Protein AF-A0A392MRG5-F1 (afdb_monomer)

Radius of gyration: 94.26 Å; Cα contacts (8 Å, |Δi|>4): 11; chains: 1; bounding box: 190×95×239 Å

Mean predicted aligned error: 19.82 Å

Organism: NCBI:txid97028

Solvent-accessible surface area (backbone atoms only — not comparable to full-atom values): 17020 Å² total; per-residue (Å²): 112,72,68,54,57,54,50,50,59,44,52,53,48,53,58,47,71,68,65,73,66,90,68,72,58,68,65,72,64,43,51,59,54,53,50,50,53,50,49,52,52,52,50,53,52,48,57,52,52,51,48,56,49,48,55,52,51,50,54,52,49,52,54,52,49,58,52,51,50,53,52,50,55,54,48,52,56,51,47,54,54,49,52,54,50,48,54,52,50,56,52,51,50,54,53,51,53,49,54,53,51,50,49,57,49,51,52,53,52,48,53,53,53,50,54,51,50,53,51,52,55,49,53,48,52,55,49,52,52,50,51,53,53,50,51,53,52,55,48,53,53,52,52,52,52,50,52,52,50,51,53,54,50,53,46,58,49,51,56,51,49,53,51,52,49,50,53,51,52,52,51,51,52,51,50,54,48,59,73,43,36,45,104,79,77,43,62,58,52,70,67,58,52,56,48,50,54,50,49,53,53,48,51,55,48,53,50,50,55,51,48,57,47,51,52,52,50,52,54,51,50,50,55,50,49,50,56,48,50,55,52,49,49,53,53,51,51,56,70,61,64,80,64,86,87,83,84,92,81,90,91,84,89,80,90,80,85,90,84,91,82,85,88,88,86,78,89,85,86,85,90,83,81,91,84,89,81,81,90,88,86,88,84,85,86,84,82,134

Secondary structure (DSSP, 8-state):
-HHHHHHHHHHHHHHHHTT------HHHHHHHHHHHHHHHHHHHHHHHHHHHHHHHHHHHHHHHHHHHHHHHHHHHHHHHHHHHHHHHHHHHHHHHHHHHHHHHHHHHHHHHHHHHHHHHHHHHHHHHHHHHHHHHHHHHHHHHHHHHHHHHHHHHHHHHHHHHHHHHHHHHHHHHHHHTB-TTSPBPPHHHHHHHHHHHHHHHHHHHHHHHHHHHHHHHHHHHHHHHHHHHHHHHHHHHSSS---------------------------------------------

pLDDT: mean 81.77, std 22.56, range [28.73, 98.81]

Structure (mmCIF, N/CA/C/O backbone):
data_AF-A0A392MRG5-F1
#
_entry.id   AF-A0A392MRG5-F1
#
loop_
_atom_site.group_PDB
_atom_site.id
_atom_site.type_symbol
_atom_site.label_atom_id
_atom_site.label_alt_id
_atom_site.label_comp_id
_atom_site.label_asym_id
_atom_site.label_entity_id
_atom_site.label_seq_id
_atom_site.pdbx_PDB_ins_code
_atom_site.Cartn_x
_atom_site.Cartn_y
_atom_site.Cartn_z
_atom_site.occupancy
_atom_site.B_iso_or_equiv
_atom_site.auth_seq_id
_atom_site.auth_comp_id
_atom_site.auth_asym_id
_atom_site.auth_atom_id
_atom_site.pdbx_PDB_model_num
ATOM 1 N N . MET A 1 1 ? -85.408 -26.201 147.436 1.00 58.25 1 MET A N 1
ATOM 2 C CA . MET A 1 1 ? -84.479 -25.122 147.024 1.00 58.25 1 MET A CA 1
ATOM 3 C C . MET A 1 1 ? -83.073 -25.604 146.644 1.00 58.25 1 MET A C 1
ATOM 5 O O . MET A 1 1 ? -82.576 -25.107 145.646 1.00 58.25 1 MET A O 1
ATOM 9 N N . ALA A 1 2 ? -82.431 -26.562 147.334 1.00 58.69 2 ALA A N 1
ATOM 10 C CA . ALA A 1 2 ? -81.040 -26.972 147.031 1.00 58.69 2 ALA A CA 1
ATOM 11 C C . ALA A 1 2 ? -80.736 -27.268 145.538 1.00 58.69 2 ALA A C 1
ATOM 13 O O . ALA A 1 2 ? -79.719 -26.818 145.018 1.00 58.69 2 ALA A O 1
ATOM 14 N N . ALA A 1 3 ? -81.643 -27.949 144.824 1.00 62.38 3 ALA A N 1
ATOM 15 C CA . ALA A 1 3 ? -81.473 -28.258 143.400 1.00 62.38 3 ALA A CA 1
ATOM 16 C C . ALA A 1 3 ? -81.424 -27.016 142.481 1.00 62.38 3 ALA A C 1
ATOM 18 O O . ALA A 1 3 ? -80.721 -27.041 141.474 1.00 62.38 3 ALA A O 1
ATOM 19 N N . GLN A 1 4 ? -82.113 -25.918 142.827 1.00 59.84 4 GLN A N 1
ATOM 20 C CA . GLN A 1 4 ? -82.059 -24.676 142.042 1.00 59.84 4 GLN A CA 1
ATOM 21 C C . GLN A 1 4 ? -80.686 -24.016 142.158 1.00 59.84 4 GLN A C 1
ATOM 23 O O . GLN A 1 4 ? -80.088 -23.713 141.134 1.00 59.84 4 GLN A O 1
ATOM 28 N N . PHE A 1 5 ? -80.134 -23.899 143.370 1.00 66.88 5 PHE A N 1
ATOM 29 C CA . PHE A 1 5 ? -78.773 -23.387 143.562 1.00 66.88 5 PHE A CA 1
ATOM 30 C C . PHE A 1 5 ? -77.717 -24.258 142.865 1.00 66.88 5 PHE A C 1
ATOM 32 O O . PHE A 1 5 ? -76.769 -23.721 142.300 1.00 66.88 5 PHE A O 1
ATOM 39 N N . ALA A 1 6 ? -77.889 -25.585 142.833 1.00 72.94 6 ALA A N 1
ATOM 40 C CA . ALA A 1 6 ? -76.999 -26.477 142.086 1.00 72.94 6 ALA A CA 1
ATOM 41 C C . ALA A 1 6 ? -77.079 -26.251 140.561 1.00 72.94 6 ALA A C 1
ATOM 43 O O . ALA A 1 6 ? -76.042 -26.184 139.895 1.00 72.94 6 ALA A O 1
ATOM 44 N N . ALA A 1 7 ? -78.284 -26.079 140.008 1.00 69.38 7 ALA A N 1
ATOM 45 C CA . ALA A 1 7 ? -78.483 -25.756 138.594 1.00 69.38 7 ALA A CA 1
ATOM 46 C C . ALA A 1 7 ? -77.929 -24.361 138.244 1.00 69.38 7 ALA A C 1
ATOM 48 O O . ALA A 1 7 ? -77.189 -24.214 137.275 1.00 69.38 7 ALA A O 1
ATOM 49 N N . GLU A 1 8 ? -78.197 -23.352 139.072 1.00 67.12 8 GLU A N 1
ATOM 50 C CA . GLU A 1 8 ? -77.741 -21.969 138.898 1.00 67.12 8 GLU A CA 1
ATOM 51 C C . GLU A 1 8 ? -76.210 -21.845 139.015 1.00 67.12 8 GLU A C 1
ATOM 53 O O . GLU A 1 8 ? -75.571 -21.176 138.205 1.00 67.12 8 GLU A O 1
ATOM 58 N N . ALA A 1 9 ? -75.587 -22.562 139.958 1.00 73.12 9 ALA A N 1
ATOM 59 C CA . ALA A 1 9 ? -74.131 -22.669 140.074 1.00 73.12 9 ALA A CA 1
ATOM 60 C C . ALA A 1 9 ? -73.491 -23.507 138.952 1.00 73.12 9 ALA A C 1
ATOM 62 O O . ALA A 1 9 ? -72.275 -23.455 138.765 1.00 73.12 9 ALA A O 1
ATOM 63 N N . THR A 1 10 ? -74.273 -24.292 138.208 1.00 72.75 10 THR A N 1
ATOM 64 C CA . THR A 1 10 ? -73.809 -24.991 137.001 1.00 72.75 10 THR A CA 1
ATOM 65 C C . THR A 1 10 ? -73.930 -24.077 135.782 1.00 72.75 10 THR A C 1
ATOM 67 O O . THR A 1 10 ? -72.943 -23.901 135.077 1.00 72.75 10 THR A O 1
ATOM 70 N N . LEU A 1 11 ? -75.056 -23.376 135.611 1.00 69.50 11 LEU A N 1
ATOM 71 C CA . LEU A 1 11 ? -75.236 -22.330 134.594 1.00 69.50 11 LEU A CA 1
ATOM 72 C C . LEU A 1 11 ? -74.185 -21.218 134.707 1.00 69.50 11 LEU A C 1
ATOM 74 O O . LEU A 1 11 ? -73.588 -20.853 133.699 1.00 69.50 11 LEU A O 1
ATOM 78 N N . ARG A 1 12 ? -73.878 -20.728 135.919 1.00 69.75 12 ARG A N 1
ATOM 79 C CA . ARG A 1 12 ? -72.789 -19.753 136.117 1.00 69.75 12 ARG A CA 1
ATOM 80 C C . ARG A 1 12 ? -71.414 -20.303 135.736 1.00 69.75 12 ARG A C 1
ATOM 82 O O . ARG A 1 12 ? -70.600 -19.537 135.239 1.00 69.75 12 ARG A O 1
ATOM 89 N N . ARG A 1 13 ? -71.148 -21.601 135.930 1.00 67.38 13 ARG A N 1
ATOM 90 C CA . ARG A 1 13 ? -69.881 -22.226 135.508 1.00 67.38 13 ARG A CA 1
ATOM 91 C C . ARG A 1 13 ? -69.809 -22.453 134.001 1.00 67.38 13 ARG A C 1
ATOM 93 O O . ARG A 1 13 ? -68.747 -22.230 133.440 1.00 67.38 13 ARG A O 1
ATOM 100 N N . VAL A 1 14 ? -70.917 -22.800 133.343 1.00 67.44 14 VAL A N 1
ATOM 101 C CA . VAL A 1 14 ? -70.987 -22.855 131.871 1.00 67.44 14 VAL A CA 1
ATOM 102 C C . VAL A 1 14 ? -70.787 -21.458 131.273 1.00 67.44 14 VAL A C 1
ATOM 104 O O . VAL A 1 14 ? -69.943 -21.296 130.404 1.00 67.44 14 VAL A O 1
ATOM 107 N N . HIS A 1 15 ? -71.460 -20.428 131.797 1.00 62.75 15 HIS A N 1
ATOM 108 C CA . HIS A 1 15 ? -71.263 -19.046 131.342 1.00 62.75 15 HIS A CA 1
ATOM 109 C C . HIS A 1 15 ? -69.880 -18.460 131.670 1.00 62.75 15 HIS A C 1
ATOM 111 O O . HIS A 1 15 ? -69.434 -17.569 130.955 1.00 62.75 15 HIS A O 1
ATOM 117 N N . ALA A 1 16 ? -69.201 -18.926 132.724 1.00 62.22 16 ALA A N 1
ATOM 118 C CA . ALA A 1 16 ? -67.810 -18.557 132.994 1.00 62.22 16 ALA A CA 1
ATOM 119 C C . ALA A 1 16 ? -66.849 -19.260 132.019 1.00 62.22 16 ALA A C 1
ATOM 121 O O . ALA A 1 16 ? -66.040 -18.601 131.382 1.00 62.22 16 ALA A O 1
ATOM 122 N N . ALA A 1 17 ? -67.019 -20.569 131.804 1.00 60.12 17 ALA A N 1
ATOM 123 C CA . ALA A 1 17 ? -66.242 -21.341 130.830 1.00 60.12 17 ALA A CA 1
ATOM 124 C C . ALA A 1 17 ? -66.485 -20.933 129.358 1.00 60.12 17 ALA A C 1
ATOM 126 O O . ALA A 1 17 ? -65.769 -21.393 128.480 1.00 60.12 17 ALA A O 1
ATOM 127 N N . GLN A 1 18 ? -67.484 -20.084 129.091 1.00 55.53 18 GLN A N 1
ATOM 128 C CA . GLN A 1 18 ? -67.752 -19.443 127.794 1.00 55.53 18 GLN A CA 1
ATOM 129 C C . GLN A 1 18 ? -67.261 -17.985 127.714 1.00 55.53 18 GLN A C 1
ATOM 131 O O . GLN A 1 18 ? -67.564 -17.296 126.741 1.00 55.53 18 GLN A O 1
ATOM 136 N N . LYS A 1 19 ? -66.575 -17.473 128.744 1.00 54.81 19 LYS A N 1
ATOM 137 C CA . LYS A 1 19 ? -66.013 -16.111 128.758 1.00 54.81 19 LYS A CA 1
ATOM 138 C C . LYS A 1 19 ? -64.498 -16.049 128.611 1.00 54.81 19 LYS A C 1
ATOM 140 O O . LYS A 1 19 ? -64.006 -14.998 128.216 1.00 54.81 19 LYS A O 1
ATOM 145 N N . ASP A 1 20 ? -63.813 -17.157 128.871 1.00 53.69 20 ASP A N 1
ATOM 146 C CA . ASP A 1 20 ? -62.355 -17.269 128.807 1.00 53.69 20 ASP A CA 1
ATOM 147 C C . ASP A 1 20 ? -61.909 -18.015 127.527 1.00 53.69 20 ASP A C 1
ATOM 149 O O . ASP A 1 20 ? -60.995 -18.836 127.554 1.00 53.69 20 ASP A O 1
ATOM 153 N N . ASP A 1 21 ? -62.571 -17.745 126.394 1.00 58.12 21 ASP A N 1
ATOM 154 C CA . ASP A 1 21 ? -61.973 -17.990 125.078 1.00 58.12 21 ASP A CA 1
ATOM 155 C C . ASP A 1 21 ? -60.979 -16.849 124.806 1.00 58.12 21 ASP A C 1
ATOM 157 O O . ASP A 1 21 ? -61.392 -15.704 124.608 1.00 58.12 21 ASP A O 1
ATOM 161 N N . ASP A 1 22 ? -59.678 -17.161 124.740 1.00 63.12 22 ASP A N 1
ATOM 162 C CA . ASP A 1 22 ? -58.586 -16.256 124.319 1.00 63.12 22 ASP A CA 1
ATOM 163 C C . ASP A 1 22 ? -58.658 -15.923 122.808 1.00 63.12 22 ASP A C 1
ATOM 165 O O . ASP A 1 22 ? -57.664 -15.925 122.076 1.00 63.12 22 ASP A O 1
ATOM 169 N N . MET A 1 23 ? -59.861 -15.660 122.297 1.00 63.44 23 MET A N 1
ATOM 170 C CA . MET A 1 23 ? -60.080 -15.258 120.918 1.00 63.44 23 MET A CA 1
ATOM 171 C C . MET A 1 23 ? -59.742 -13.767 120.791 1.00 63.44 23 MET A C 1
ATOM 173 O O . MET A 1 23 ? -60.435 -12.935 121.385 1.00 63.44 23 MET A O 1
ATOM 177 N N . PRO A 1 24 ? -58.681 -13.390 120.049 1.00 67.00 24 PRO A N 1
ATOM 178 C CA . PRO A 1 24 ? -58.340 -11.985 119.887 1.00 67.00 24 PRO A CA 1
ATOM 179 C C . PRO A 1 24 ? -59.499 -11.247 119.194 1.00 67.00 24 PRO A C 1
ATOM 181 O O . PRO A 1 24 ? -60.226 -11.871 118.412 1.00 67.00 24 PRO A O 1
ATOM 184 N N . PRO A 1 25 ? -59.682 -9.933 119.448 1.00 78.75 25 PRO A N 1
ATOM 185 C CA . PRO A 1 25 ? -60.745 -9.149 118.824 1.00 78.75 25 PRO A CA 1
ATOM 186 C C . PRO A 1 25 ? -60.782 -9.358 117.310 1.00 78.75 25 PRO A C 1
ATOM 188 O O . PRO A 1 25 ? -59.734 -9.505 116.678 1.00 78.75 25 PRO A O 1
ATOM 191 N N . ILE A 1 26 ? -61.977 -9.367 116.719 1.00 78.38 26 ILE A N 1
ATOM 192 C CA . ILE A 1 26 ? -62.161 -9.700 115.298 1.00 78.38 26 ILE A CA 1
ATOM 193 C C . ILE A 1 26 ? -61.331 -8.752 114.412 1.00 78.38 26 ILE A C 1
ATOM 195 O O . ILE A 1 26 ? -60.749 -9.179 113.418 1.00 78.38 26 ILE A O 1
ATOM 199 N N . GLU A 1 27 ? -61.163 -7.500 114.835 1.00 82.81 27 GLU A N 1
ATOM 200 C CA . GLU A 1 27 ? -60.292 -6.491 114.231 1.00 82.81 27 GLU A CA 1
ATOM 201 C C . GLU A 1 27 ? -58.816 -6.926 114.153 1.00 82.81 27 GLU A C 1
ATOM 203 O O . GLU A 1 27 ? -58.139 -6.616 113.176 1.00 82.81 27 GLU A O 1
ATOM 208 N N . ALA A 1 28 ? -58.306 -7.668 115.140 1.00 82.44 28 ALA A N 1
ATOM 209 C CA . ALA A 1 28 ? -56.927 -8.162 115.166 1.00 82.44 28 ALA A CA 1
ATOM 210 C C . ALA A 1 28 ? -56.696 -9.359 114.222 1.00 82.44 28 ALA A C 1
ATOM 212 O O . ALA A 1 28 ? -55.562 -9.590 113.805 1.00 82.44 28 ALA A O 1
ATOM 213 N N . ILE A 1 29 ? -57.758 -10.086 113.852 1.00 83.56 29 ILE A N 1
ATOM 214 C CA . ILE A 1 29 ? -57.725 -11.135 112.818 1.00 83.56 29 ILE A CA 1
ATOM 215 C C . ILE A 1 29 ? -57.953 -10.522 111.424 1.00 83.56 29 ILE A C 1
ATOM 217 O O . ILE A 1 29 ? -57.313 -10.930 110.455 1.00 83.56 29 ILE A O 1
ATOM 221 N N . LEU A 1 30 ? -58.830 -9.518 111.313 1.00 86.12 30 LEU A N 1
ATOM 222 C CA . LEU A 1 30 ? -59.130 -8.840 110.050 1.00 86.12 30 LEU A CA 1
ATOM 223 C C . LEU A 1 30 ? -58.001 -7.918 109.577 1.00 86.12 30 LEU A C 1
ATOM 225 O O . LEU A 1 30 ? -57.667 -7.955 108.397 1.00 86.12 30 LEU A O 1
ATOM 229 N N . ALA A 1 31 ? -57.383 -7.116 110.450 1.00 88.69 31 ALA A N 1
ATOM 230 C CA . ALA A 1 31 ? -56.412 -6.099 110.032 1.00 88.69 31 ALA A CA 1
ATOM 231 C C . ALA A 1 31 ? -55.193 -6.649 109.248 1.00 88.69 31 ALA A C 1
ATOM 233 O O . ALA A 1 31 ? -54.802 -6.009 108.266 1.00 88.69 31 ALA A O 1
ATOM 234 N N . PRO A 1 32 ? -54.607 -7.823 109.581 1.00 92.19 32 PRO A N 1
ATOM 235 C CA . PRO A 1 32 ? -53.596 -8.464 108.736 1.00 92.19 32 PRO A CA 1
ATOM 236 C C . PRO A 1 32 ? -54.133 -8.843 107.348 1.00 92.19 32 PRO A C 1
ATOM 238 O O . PRO A 1 32 ? -53.511 -8.512 106.342 1.00 92.19 32 PRO A O 1
ATOM 241 N N . LEU A 1 33 ? -55.320 -9.455 107.277 1.00 91.31 33 LEU A N 1
ATOM 242 C CA . LEU A 1 33 ? -55.949 -9.876 106.019 1.00 91.31 33 LEU A CA 1
ATOM 243 C C . LEU A 1 33 ? -56.347 -8.678 105.140 1.00 91.31 33 LEU A C 1
ATOM 245 O O . LEU A 1 33 ? -56.201 -8.721 103.920 1.00 91.31 33 LEU A O 1
ATOM 249 N N . GLU A 1 34 ? -56.797 -7.576 105.742 1.00 93.00 34 GLU A N 1
ATOM 250 C CA . GLU A 1 34 ? -57.055 -6.312 105.045 1.00 93.00 34 GLU A CA 1
ATOM 251 C C . GLU A 1 34 ? -55.763 -5.674 104.514 1.00 93.00 34 GLU A C 1
ATOM 253 O O . GLU A 1 34 ? -55.759 -5.113 103.413 1.00 93.00 34 GLU A O 1
ATOM 258 N N . ALA A 1 35 ? -54.653 -5.782 105.253 1.00 94.25 35 ALA A N 1
ATOM 259 C CA . ALA A 1 35 ? -53.342 -5.321 104.807 1.00 94.25 35 ALA A CA 1
ATOM 260 C C . ALA A 1 35 ? -52.795 -6.174 103.647 1.00 94.25 35 ALA A C 1
ATOM 262 O O . ALA A 1 35 ? -52.344 -5.612 102.647 1.00 94.25 35 ALA A O 1
ATOM 263 N N . GLU A 1 36 ? -52.901 -7.502 103.721 1.00 94.44 36 GLU A N 1
ATOM 264 C CA . GLU A 1 36 ? -52.549 -8.421 102.628 1.00 94.44 36 GLU A CA 1
ATOM 265 C C . GLU A 1 36 ? -53.404 -8.170 101.380 1.00 94.44 36 GLU A C 1
ATOM 267 O O . GLU A 1 36 ? -52.875 -8.002 100.282 1.00 94.44 36 GLU A O 1
ATOM 272 N N . LEU A 1 37 ? -54.723 -8.031 101.535 1.00 95.06 37 LEU A N 1
ATOM 273 C CA . LEU A 1 37 ? -55.645 -7.724 100.439 1.00 95.06 37 LEU A CA 1
ATOM 274 C C . LEU A 1 37 ? -55.375 -6.338 99.822 1.00 95.06 37 LEU A C 1
ATOM 276 O O . LEU A 1 37 ? -55.547 -6.144 98.614 1.00 95.06 37 LEU A O 1
ATOM 280 N N . LYS A 1 38 ? -54.904 -5.370 100.616 1.00 95.62 38 LYS A N 1
ATOM 281 C CA . LYS A 1 38 ? -54.432 -4.063 100.135 1.00 95.62 38 LYS A CA 1
ATOM 282 C C . LYS A 1 38 ? -53.112 -4.175 99.364 1.00 95.62 38 LYS A C 1
ATOM 284 O O . LYS A 1 38 ? -52.987 -3.526 98.326 1.00 95.62 38 LYS A O 1
ATOM 289 N N . LEU A 1 39 ? -52.165 -5.000 99.818 1.00 96.31 39 LEU A N 1
ATOM 290 C CA . LEU A 1 39 ? -50.911 -5.279 99.107 1.00 96.31 39 LEU A CA 1
ATOM 291 C C . LEU A 1 39 ? -51.173 -6.002 97.778 1.00 96.31 39 LEU A C 1
ATOM 293 O O . LEU A 1 39 ? -50.716 -5.529 96.741 1.00 96.31 39 LEU A O 1
ATOM 297 N N . ALA A 1 4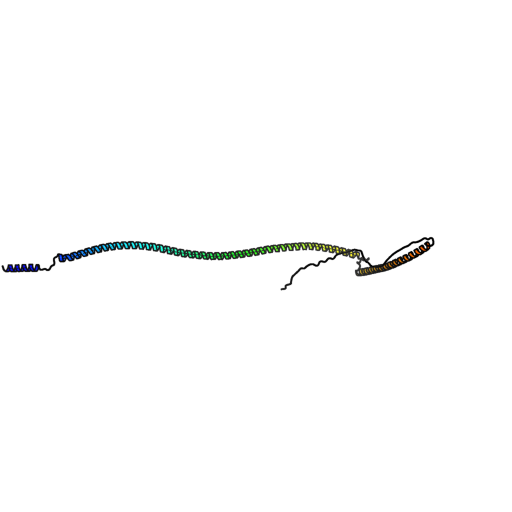0 ? -52.002 -7.048 97.773 1.00 95.75 40 ALA A N 1
ATOM 298 C CA . ALA A 1 40 ? -52.399 -7.766 96.562 1.00 95.75 40 ALA A CA 1
ATOM 299 C C . ALA A 1 40 ? -53.086 -6.842 95.537 1.00 95.75 40 ALA A C 1
ATOM 301 O O . ALA A 1 40 ? -52.803 -6.908 94.343 1.00 95.75 40 ALA A O 1
ATOM 302 N N . ARG A 1 41 ? -53.936 -5.903 95.985 1.00 96.25 41 ARG A N 1
ATOM 303 C CA . ARG A 1 41 ? -54.514 -4.863 95.109 1.00 96.25 41 ARG A CA 1
ATOM 304 C C . ARG A 1 41 ? -53.458 -3.917 94.523 1.00 96.25 41 ARG A C 1
ATOM 306 O O . ARG A 1 41 ? -53.585 -3.527 93.364 1.00 96.25 41 ARG A O 1
ATOM 313 N N . GLN A 1 42 ? -52.427 -3.550 95.288 1.00 96.44 42 GLN A N 1
ATOM 314 C CA . GLN A 1 42 ? -51.309 -2.736 94.789 1.00 96.44 42 GLN A CA 1
ATOM 315 C C . GLN A 1 42 ? -50.423 -3.509 93.802 1.00 96.44 42 GLN A C 1
ATOM 317 O O . GLN A 1 42 ? -49.949 -2.930 92.827 1.00 96.44 42 GLN A O 1
ATOM 322 N N . GLU A 1 43 ? -50.219 -4.806 94.020 1.00 97.06 43 GLU A N 1
ATOM 323 C CA . GLU A 1 43 ? -49.481 -5.684 93.111 1.00 97.06 43 GLU A CA 1
ATOM 324 C C . GLU A 1 43 ? -50.234 -5.899 91.792 1.00 97.06 43 GLU A C 1
ATOM 326 O O . GLU A 1 43 ? -49.660 -5.694 90.726 1.00 97.06 43 GLU A O 1
ATOM 331 N N . ILE A 1 44 ? -51.545 -6.165 91.841 1.00 97.19 44 ILE A N 1
ATOM 332 C CA . ILE A 1 44 ? -52.410 -6.220 90.650 1.00 97.19 44 ILE A CA 1
ATOM 333 C C . ILE A 1 44 ? -52.347 -4.904 89.859 1.00 97.19 44 ILE A C 1
ATOM 335 O O . ILE A 1 44 ? -52.269 -4.937 88.632 1.00 97.19 44 ILE A O 1
ATOM 339 N N . ALA A 1 45 ? -52.343 -3.747 90.532 1.00 96.88 45 ALA A N 1
ATOM 340 C CA . ALA A 1 45 ? -52.219 -2.451 89.862 1.00 96.88 45 ALA A CA 1
ATOM 341 C C . ALA A 1 45 ? -50.864 -2.287 89.145 1.00 96.88 45 ALA A C 1
ATOM 343 O O . ALA A 1 45 ? -50.845 -1.881 87.982 1.00 96.88 45 ALA A O 1
ATOM 344 N N . LYS A 1 46 ? -49.748 -2.673 89.786 1.00 97.50 46 LYS A N 1
ATOM 345 C CA . LYS A 1 46 ? -48.416 -2.693 89.150 1.00 97.50 46 LYS A CA 1
ATOM 346 C C . LYS A 1 46 ? -48.396 -3.608 87.927 1.00 97.50 46 LYS A C 1
ATOM 348 O O . LYS A 1 46 ? -48.089 -3.143 86.838 1.00 97.50 46 LYS A O 1
ATOM 353 N N . LEU A 1 47 ? -48.841 -4.859 88.073 1.00 97.56 47 LEU A N 1
ATOM 354 C CA . LEU A 1 47 ? -48.886 -5.846 86.987 1.00 97.56 47 LEU A CA 1
ATOM 355 C C . LEU A 1 47 ? -49.762 -5.397 85.802 1.00 97.56 47 LEU A C 1
ATOM 357 O O . LEU A 1 47 ? -49.484 -5.743 84.653 1.00 97.56 47 LEU A O 1
ATOM 361 N N . GLN A 1 48 ? -50.813 -4.606 86.048 1.00 97.31 48 GLN A N 1
ATOM 362 C CA . GLN A 1 48 ? -51.599 -3.982 84.980 1.00 97.31 48 GLN A CA 1
ATOM 363 C C . GLN A 1 48 ? -50.831 -2.877 84.244 1.00 97.31 48 GLN A C 1
ATOM 365 O O . GLN A 1 48 ? -50.967 -2.767 83.027 1.00 97.31 48 GLN A O 1
ATOM 370 N N . ASP A 1 49 ? -50.052 -2.049 84.940 1.00 97.38 49 ASP A N 1
ATOM 371 C CA . ASP A 1 49 ? -49.240 -1.002 84.308 1.00 97.38 49 ASP A CA 1
ATOM 372 C C . ASP A 1 49 ? -47.988 -1.565 83.617 1.00 97.38 49 ASP A C 1
ATOM 374 O O . ASP A 1 49 ? -47.653 -1.110 82.520 1.00 97.38 49 ASP A O 1
ATOM 378 N N . ASP A 1 50 ? -47.385 -2.621 84.164 1.00 97.81 50 ASP A N 1
ATOM 379 C CA . ASP A 1 50 ? -46.309 -3.386 83.529 1.00 97.81 50 ASP A CA 1
ATOM 380 C C . ASP A 1 50 ? -46.793 -4.049 82.228 1.00 97.81 50 ASP A C 1
ATOM 382 O O . ASP A 1 50 ? -46.136 -3.921 81.196 1.00 97.81 50 ASP A O 1
ATOM 386 N N . ASN A 1 51 ? -47.989 -4.657 82.207 1.00 98.06 51 ASN A N 1
ATOM 387 C CA . ASN A 1 51 ? -48.594 -5.158 80.962 1.00 98.06 51 ASN A CA 1
ATOM 388 C C . ASN A 1 51 ? -48.802 -4.041 79.924 1.00 98.06 51 ASN A C 1
ATOM 390 O O . ASN A 1 51 ? -48.443 -4.208 78.759 1.00 98.06 51 ASN A O 1
ATOM 394 N N . LYS A 1 52 ? -49.300 -2.862 80.329 1.00 98.00 52 LYS A N 1
ATOM 395 C CA . LYS A 1 52 ? -49.435 -1.700 79.422 1.00 98.00 52 LYS A CA 1
ATOM 396 C C . LYS A 1 52 ? -48.073 -1.202 78.918 1.00 98.00 52 LYS A C 1
ATOM 398 O O . LYS A 1 52 ? -47.995 -0.655 77.818 1.00 98.00 52 LYS A O 1
ATOM 403 N N . ALA A 1 53 ? -47.006 -1.340 79.706 1.00 98.06 53 ALA A N 1
ATOM 404 C CA . ALA A 1 53 ? -45.645 -1.015 79.286 1.00 98.06 53 ALA A CA 1
ATOM 405 C C . ALA A 1 53 ? -45.096 -2.047 78.286 1.00 98.06 53 ALA A C 1
ATOM 407 O O . ALA A 1 53 ? -44.529 -1.653 77.265 1.00 98.06 53 ALA A O 1
ATOM 408 N N . LEU A 1 54 ? -45.337 -3.341 78.522 1.00 97.88 54 LEU A N 1
ATOM 409 C CA . LEU A 1 54 ? -45.003 -4.427 77.598 1.00 97.88 54 LEU A CA 1
ATOM 410 C C . LEU A 1 54 ? -45.741 -4.278 76.258 1.00 97.88 54 LEU A C 1
ATOM 412 O O . LEU A 1 54 ? -45.089 -4.309 75.221 1.00 97.88 54 LEU A O 1
ATOM 416 N N . ASP A 1 55 ? -47.047 -3.995 76.254 1.00 98.00 55 ASP A N 1
ATOM 417 C CA . ASP A 1 55 ? -47.831 -3.735 75.033 1.00 98.00 55 ASP A CA 1
ATOM 418 C C . ASP A 1 55 ? -47.244 -2.601 74.176 1.00 98.00 55 ASP A C 1
ATOM 420 O O . ASP A 1 55 ? -47.174 -2.698 72.946 1.00 98.00 55 ASP A O 1
ATOM 424 N N . ARG A 1 56 ? -46.823 -1.502 74.818 1.00 98.12 56 ARG A N 1
ATOM 425 C CA . ARG A 1 56 ? -46.176 -0.364 74.141 1.00 98.12 56 ARG A CA 1
ATOM 426 C C . ARG A 1 56 ? -44.802 -0.752 73.596 1.00 98.12 56 ARG A C 1
ATOM 428 O O . ARG A 1 56 ? -44.459 -0.360 72.482 1.00 98.12 56 ARG A O 1
ATOM 435 N N . LEU A 1 57 ? -44.027 -1.523 74.361 1.00 98.19 57 LEU A N 1
ATOM 436 C CA . LEU A 1 57 ? -42.703 -1.997 73.961 1.00 98.19 57 LEU A CA 1
ATOM 437 C C . LEU A 1 57 ? -42.781 -2.977 72.782 1.00 98.19 57 LEU A C 1
ATOM 439 O O . LEU A 1 57 ? -41.971 -2.873 71.864 1.00 98.19 57 LEU A O 1
ATOM 443 N N . THR A 1 58 ? -43.762 -3.881 72.776 1.00 98.19 58 THR A N 1
ATOM 444 C CA . THR A 1 58 ? -44.035 -4.811 71.672 1.00 98.19 58 THR A CA 1
ATOM 445 C C . THR A 1 58 ? -44.367 -4.043 70.396 1.00 98.19 58 THR A C 1
ATOM 447 O O . THR A 1 58 ? -43.641 -4.179 69.417 1.00 98.19 58 THR A O 1
ATOM 450 N N . LYS A 1 59 ? -45.343 -3.125 70.433 1.00 98.38 59 LYS A N 1
ATOM 451 C CA . LYS A 1 59 ? -45.724 -2.297 69.269 1.00 98.38 59 LYS A CA 1
ATOM 452 C C . LYS A 1 59 ? -44.574 -1.431 68.741 1.00 98.38 59 LYS A C 1
ATOM 454 O O . LYS A 1 59 ? -44.428 -1.256 67.535 1.00 98.38 59 LYS A O 1
ATOM 459 N N . SER A 1 60 ? -43.728 -0.918 69.637 1.00 98.12 60 SER A N 1
ATOM 460 C CA . SER A 1 60 ? -42.511 -0.181 69.271 1.00 98.12 60 SER A CA 1
ATOM 461 C C . SER A 1 60 ? -41.486 -1.076 68.555 1.00 98.12 60 SER A C 1
ATOM 463 O O . SER A 1 60 ? -40.951 -0.702 67.511 1.00 98.12 60 SER A O 1
ATOM 465 N N . LYS A 1 61 ? -41.263 -2.300 69.057 1.00 98.44 61 LYS A N 1
ATOM 466 C CA . LYS A 1 61 ? -40.383 -3.294 68.421 1.00 98.44 61 LYS A CA 1
ATOM 467 C C . LYS A 1 61 ? -40.920 -3.780 67.074 1.00 98.44 61 LYS A C 1
ATOM 469 O O . LYS A 1 61 ? -40.135 -3.909 66.144 1.00 98.44 61 LYS A O 1
ATOM 474 N N . GLU A 1 62 ? -42.226 -4.012 66.951 1.00 98.25 62 GLU A N 1
ATOM 475 C CA . GLU A 1 62 ? -42.887 -4.384 65.691 1.00 98.25 62 GLU A CA 1
ATOM 476 C C . GLU A 1 62 ? -42.698 -3.297 64.623 1.00 98.25 62 GLU A C 1
ATOM 478 O O . GLU A 1 62 ? -42.289 -3.595 63.501 1.00 98.25 62 GLU A O 1
ATOM 483 N N . ALA A 1 63 ? -42.910 -2.025 64.982 1.00 97.88 63 ALA A N 1
ATOM 484 C CA . ALA A 1 63 ? -42.683 -0.896 64.082 1.00 97.88 63 ALA A CA 1
ATOM 485 C C . ALA A 1 63 ? -41.213 -0.792 63.629 1.00 97.88 63 ALA A C 1
ATOM 487 O O . ALA A 1 63 ? -40.949 -0.654 62.433 1.00 97.88 63 ALA A O 1
ATOM 488 N N . ALA A 1 64 ? -40.261 -0.925 64.560 1.00 98.25 64 ALA A N 1
ATOM 489 C CA . ALA A 1 64 ? -38.830 -0.905 64.252 1.00 98.25 64 ALA A CA 1
ATOM 490 C C . ALA A 1 64 ? -38.388 -2.101 63.384 1.00 98.25 64 ALA A C 1
ATOM 492 O O . ALA A 1 64 ? -37.535 -1.949 62.510 1.00 98.25 64 ALA A O 1
ATOM 493 N N . LEU A 1 65 ? -38.983 -3.282 63.580 1.00 98.31 65 LEU A N 1
ATOM 494 C CA . LEU A 1 65 ? -38.702 -4.477 62.780 1.00 98.31 65 LEU A CA 1
ATOM 495 C C . LEU A 1 65 ? -39.196 -4.301 61.335 1.00 98.31 65 LEU A C 1
ATOM 497 O O . LEU A 1 65 ? -38.444 -4.579 60.404 1.00 98.31 65 LEU A O 1
ATOM 501 N N . LEU A 1 66 ? -40.393 -3.737 61.137 1.00 98.31 66 LEU A N 1
ATOM 502 C CA . LEU A 1 66 ? -40.926 -3.390 59.810 1.00 98.31 66 LEU A CA 1
ATOM 503 C C . LEU A 1 66 ? -40.115 -2.291 59.095 1.00 98.31 66 LEU A C 1
ATOM 505 O O . LEU A 1 66 ? -40.116 -2.220 57.865 1.00 98.31 66 LEU A O 1
ATOM 509 N N . GLU A 1 67 ? -39.442 -1.401 59.828 1.00 98.12 67 GLU A N 1
ATOM 510 C CA . GLU A 1 67 ? -38.529 -0.402 59.254 1.00 98.12 67 GLU A CA 1
ATOM 511 C C . GLU A 1 67 ? -37.167 -1.013 58.877 1.00 98.12 67 GLU A C 1
ATOM 513 O O . GLU A 1 67 ? -36.638 -0.746 57.790 1.00 98.12 67 GLU A O 1
ATOM 518 N N . ALA A 1 68 ? -36.640 -1.911 59.713 1.00 98.25 68 ALA A N 1
ATOM 519 C CA . ALA A 1 68 ? -35.449 -2.696 59.405 1.00 98.25 68 ALA A CA 1
ATOM 520 C C . ALA A 1 68 ? -35.664 -3.604 58.178 1.00 98.25 68 ALA A C 1
ATOM 522 O O . ALA A 1 68 ? -34.820 -3.627 57.285 1.00 98.25 68 ALA A O 1
ATOM 523 N N . GLU A 1 69 ? -36.811 -4.280 58.075 1.00 98.25 69 GLU A N 1
ATOM 524 C CA . GLU A 1 69 ? -37.176 -5.133 56.935 1.00 98.25 69 GLU A CA 1
ATOM 525 C C . GLU A 1 69 ? -37.210 -4.345 55.615 1.00 98.25 69 GLU A C 1
ATOM 527 O O . GLU A 1 69 ? -36.571 -4.742 54.639 1.00 98.25 69 GLU A O 1
ATOM 532 N N . LYS A 1 70 ? -37.856 -3.169 55.591 1.00 98.38 70 LYS A N 1
ATOM 533 C CA . LYS A 1 70 ? -37.834 -2.262 54.425 1.00 98.38 70 LYS A CA 1
ATOM 534 C C . LYS A 1 70 ? -36.410 -1.851 54.050 1.00 98.38 70 LYS A C 1
ATOM 536 O O . LYS A 1 70 ? -36.073 -1.806 52.868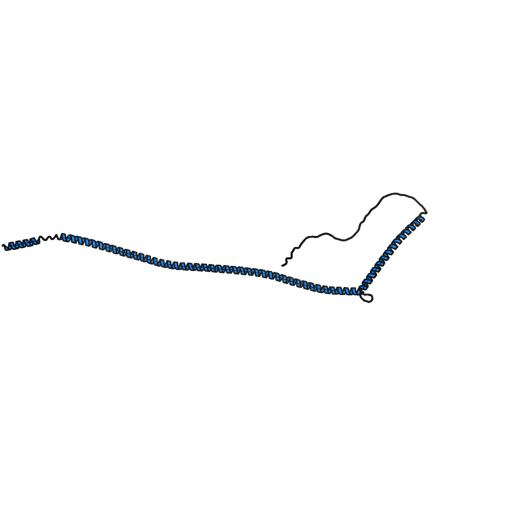 1.00 98.38 70 LYS A O 1
ATOM 541 N N . THR A 1 71 ? -35.572 -1.571 55.046 1.00 98.44 71 THR A N 1
ATOM 542 C CA . THR A 1 71 ? -34.168 -1.187 54.841 1.00 98.44 71 THR A CA 1
ATOM 543 C C . THR A 1 71 ? -33.361 -2.333 54.223 1.00 98.44 71 THR A C 1
ATOM 545 O O . THR A 1 71 ? -32.625 -2.108 53.261 1.00 98.44 71 THR A O 1
ATOM 548 N N . VAL A 1 72 ? -33.553 -3.567 54.702 1.00 98.50 72 VAL A N 1
ATOM 549 C CA . VAL A 1 72 ? -32.950 -4.782 54.130 1.00 98.50 72 VAL A CA 1
ATOM 550 C C . VAL A 1 72 ? -33.438 -5.016 52.699 1.00 98.50 72 VAL A C 1
ATOM 552 O O . VAL A 1 72 ? -32.615 -5.226 51.812 1.00 98.50 72 VAL A O 1
ATOM 555 N N . GLN A 1 73 ? -34.739 -4.892 52.426 1.00 98.44 73 GLN A N 1
ATOM 556 C CA . GLN A 1 73 ? -35.280 -5.087 51.077 1.00 98.44 73 GLN A CA 1
ATOM 557 C C . GLN A 1 73 ? -34.728 -4.059 50.072 1.00 98.44 73 GLN A C 1
ATOM 559 O O . GLN A 1 73 ? -34.375 -4.412 48.946 1.00 98.44 73 GLN A O 1
ATOM 564 N N . ILE A 1 74 ? -34.575 -2.795 50.484 1.00 98.25 74 ILE A N 1
ATOM 565 C CA . ILE A 1 74 ? -33.927 -1.750 49.675 1.00 98.25 74 ILE A CA 1
ATOM 566 C C . ILE A 1 74 ? -32.436 -2.061 49.454 1.00 98.25 74 ILE A C 1
ATOM 568 O O . ILE A 1 74 ? -31.914 -1.802 48.368 1.00 98.25 74 ILE A O 1
ATOM 572 N N . ALA A 1 75 ? -31.740 -2.614 50.452 1.00 98.38 75 ALA A N 1
ATOM 573 C CA . ALA A 1 75 ? -30.344 -3.027 50.318 1.00 98.38 75 ALA A CA 1
ATOM 574 C C . ALA A 1 75 ? -30.173 -4.217 49.354 1.00 98.38 75 ALA A C 1
ATOM 576 O O . ALA A 1 75 ? -29.269 -4.181 48.523 1.00 98.38 75 ALA A O 1
ATOM 577 N N . LEU A 1 76 ? -31.064 -5.215 49.393 1.00 98.44 76 LEU A N 1
ATOM 578 C CA . LEU A 1 76 ? -31.046 -6.369 48.483 1.00 98.44 76 LEU A CA 1
ATOM 579 C C . LEU A 1 76 ? -31.234 -5.957 47.014 1.00 98.44 76 LEU A C 1
ATOM 581 O O . LEU A 1 76 ? -30.471 -6.386 46.151 1.00 98.44 76 LEU A O 1
ATOM 585 N N . VAL A 1 77 ? -32.189 -5.063 46.724 1.00 98.25 77 VAL A N 1
ATOM 586 C CA . VAL A 1 77 ? -32.391 -4.535 45.358 1.00 98.25 77 VAL A CA 1
ATOM 587 C C . VAL A 1 77 ? -31.165 -3.748 44.875 1.00 98.25 77 VAL A C 1
ATOM 589 O O . VAL A 1 77 ? -30.771 -3.862 43.714 1.00 98.25 77 VAL A O 1
ATOM 592 N N . LYS A 1 78 ? -30.516 -2.982 45.762 1.00 98.38 78 LYS A N 1
ATOM 593 C CA . LYS A 1 78 ? -29.265 -2.272 45.444 1.00 98.38 78 LYS A CA 1
ATOM 594 C C . LYS A 1 78 ? -28.091 -3.225 45.203 1.00 98.38 78 LYS A C 1
ATOM 596 O O . LYS A 1 78 ? -27.287 -2.936 44.324 1.00 98.38 78 LYS A O 1
ATOM 601 N N . ALA A 1 79 ? -27.998 -4.332 45.940 1.00 98.50 79 ALA A N 1
ATOM 602 C CA . ALA A 1 79 ? -26.963 -5.345 45.736 1.00 98.50 79 ALA A CA 1
ATOM 603 C C . ALA A 1 79 ? -27.081 -5.985 44.344 1.00 98.50 79 ALA A C 1
ATOM 605 O O . ALA A 1 79 ? -26.134 -5.906 43.570 1.00 98.50 79 ALA A O 1
ATOM 606 N N . SER A 1 80 ? -28.274 -6.464 43.971 1.00 98.31 80 SER A N 1
ATOM 607 C CA . SER A 1 80 ? -28.522 -7.030 42.633 1.00 98.31 80 SER A CA 1
ATOM 608 C C . SER A 1 80 ? -28.161 -6.056 41.502 1.00 98.31 80 SER A C 1
ATOM 610 O O . SER A 1 80 ? -27.522 -6.447 40.531 1.00 98.31 80 SER A O 1
ATOM 612 N N . MET A 1 81 ? -28.506 -4.770 41.646 1.00 98.50 81 MET A N 1
ATOM 613 C CA . MET A 1 81 ? -28.137 -3.724 40.679 1.00 98.50 81 MET A CA 1
ATOM 614 C C . MET A 1 81 ? -26.613 -3.516 40.584 1.00 98.50 81 MET A C 1
ATOM 616 O O . MET A 1 81 ? -26.090 -3.236 39.507 1.00 98.50 81 MET A O 1
ATOM 620 N N . VAL A 1 82 ? -25.884 -3.637 41.698 1.00 98.75 82 VAL A N 1
ATOM 621 C CA . VAL A 1 82 ? -24.414 -3.571 41.707 1.00 98.75 82 VAL A CA 1
ATOM 622 C C . VAL A 1 82 ? -23.811 -4.794 41.015 1.00 98.75 82 VAL A C 1
ATOM 624 O O . VAL A 1 82 ? -22.875 -4.624 40.236 1.00 98.75 82 VAL A O 1
ATOM 627 N N . ASP A 1 83 ? -24.358 -5.989 41.231 1.00 98.50 83 ASP A N 1
ATOM 628 C CA . ASP A 1 83 ? -23.893 -7.223 40.587 1.00 98.50 83 ASP A CA 1
ATOM 629 C C . ASP A 1 83 ? -24.111 -7.177 39.062 1.00 98.50 83 ASP A C 1
ATOM 631 O O . ASP A 1 83 ? -23.187 -7.452 38.292 1.00 98.50 83 ASP A O 1
ATOM 635 N N . ASP A 1 84 ? -25.280 -6.717 38.600 1.00 98.56 84 ASP A N 1
ATOM 636 C CA . ASP A 1 84 ? -25.569 -6.491 37.174 1.00 98.56 84 ASP A CA 1
ATOM 637 C C . ASP A 1 84 ? -24.601 -5.477 36.535 1.00 98.56 84 ASP A C 1
ATOM 639 O O . ASP A 1 84 ? -24.082 -5.696 35.434 1.00 98.56 84 ASP A O 1
ATOM 643 N N . LEU A 1 85 ? -24.294 -4.380 37.238 1.00 98.69 85 LEU A N 1
ATOM 644 C CA . LEU A 1 85 ? -23.323 -3.382 36.783 1.00 98.69 85 LEU A CA 1
ATOM 645 C C . LEU A 1 85 ? -21.882 -3.917 36.790 1.00 98.69 85 LEU A C 1
ATOM 647 O O . LEU A 1 85 ? -21.108 -3.581 35.891 1.00 98.69 85 LEU A O 1
ATOM 651 N N . GLN A 1 86 ? -21.502 -4.769 37.746 1.00 98.69 86 GLN A N 1
ATOM 652 C CA . GLN A 1 86 ? -20.201 -5.447 37.739 1.00 98.69 86 GLN A CA 1
ATOM 653 C C . GLN A 1 86 ? -20.084 -6.409 36.552 1.00 98.69 86 GLN A C 1
ATOM 655 O O . GLN A 1 86 ? -19.098 -6.342 35.816 1.00 98.69 86 GLN A O 1
ATOM 660 N N . ASN A 1 87 ? -21.108 -7.229 36.304 1.00 98.62 87 ASN A N 1
ATOM 661 C CA . ASN A 1 87 ? -21.178 -8.117 35.143 1.00 98.62 87 ASN A CA 1
ATOM 662 C C . ASN A 1 87 ? -21.062 -7.326 33.829 1.00 98.62 87 ASN A C 1
ATOM 664 O O . ASN A 1 87 ? -20.280 -7.688 32.944 1.00 98.62 87 ASN A O 1
ATOM 668 N N . LYS A 1 88 ? -21.769 -6.192 33.711 1.00 98.69 88 LYS A N 1
ATOM 669 C CA . LYS A 1 88 ? -21.687 -5.344 32.515 1.00 98.69 88 LYS A CA 1
ATOM 670 C C . LYS A 1 88 ? -20.321 -4.668 32.354 1.00 98.69 88 LYS A C 1
ATOM 672 O O . LYS A 1 88 ? -19.838 -4.577 31.226 1.00 98.69 88 LYS A O 1
ATOM 677 N N . ASN A 1 89 ? -19.673 -4.248 33.441 1.00 98.69 89 ASN A N 1
ATOM 678 C CA . ASN A 1 89 ? -18.311 -3.706 33.401 1.00 98.69 89 ASN A CA 1
ATOM 679 C C . ASN A 1 89 ? -17.277 -4.762 32.977 1.00 98.69 89 ASN A C 1
ATOM 681 O O . ASN A 1 89 ? -16.428 -4.467 32.140 1.00 98.69 89 ASN A O 1
ATOM 685 N N . GLN A 1 90 ? -17.368 -5.998 33.482 1.00 98.75 90 GLN A N 1
ATOM 686 C CA . GLN A 1 90 ? -16.498 -7.100 33.044 1.00 98.75 90 GLN A CA 1
ATOM 687 C C . GLN A 1 90 ? -16.635 -7.379 31.543 1.00 98.75 90 GLN A C 1
ATOM 689 O O . GLN A 1 90 ? -15.638 -7.601 30.861 1.00 98.75 90 GLN A O 1
ATOM 694 N N . GLU A 1 91 ? -17.858 -7.340 31.015 1.00 98.69 91 GLU A N 1
ATOM 695 C CA . GLU A 1 91 ? -18.104 -7.518 29.584 1.00 98.69 91 GLU A CA 1
ATOM 696 C C . GLU A 1 91 ? -17.555 -6.351 28.746 1.00 98.69 91 GLU A C 1
ATOM 698 O O . GLU A 1 91 ? -16.917 -6.573 27.718 1.00 98.69 91 GLU A O 1
ATOM 703 N N . LEU A 1 92 ? -17.714 -5.106 29.206 1.00 98.75 92 LEU A N 1
ATOM 704 C CA . LEU A 1 92 ? -17.132 -3.938 28.537 1.00 98.75 92 LEU A CA 1
ATOM 705 C C . LEU A 1 92 ? -15.593 -3.963 28.536 1.00 98.75 92 LEU A C 1
ATOM 707 O O . LEU A 1 92 ? -14.994 -3.578 27.534 1.00 98.75 92 LEU A O 1
ATOM 711 N N . MET A 1 93 ? -14.943 -4.463 29.595 1.00 98.62 93 MET A N 1
ATOM 712 C CA . MET A 1 93 ? -13.482 -4.636 29.612 1.00 98.62 93 MET A CA 1
ATOM 713 C C . MET A 1 93 ? -13.009 -5.628 28.539 1.00 98.62 93 MET A C 1
ATOM 715 O O . MET A 1 93 ? -12.112 -5.291 27.770 1.00 98.62 93 MET A O 1
ATOM 719 N N . LYS A 1 94 ? -13.662 -6.791 28.397 1.00 98.75 94 LYS A N 1
ATOM 720 C CA . LYS A 1 94 ? -13.346 -7.763 27.327 1.00 98.75 94 LYS A CA 1
ATOM 721 C C . LYS A 1 94 ? -13.521 -7.159 25.933 1.00 98.75 94 LYS A C 1
ATOM 723 O O . LYS A 1 94 ? -12.696 -7.380 25.053 1.00 98.75 94 LYS A O 1
ATOM 728 N N . GLN A 1 95 ? -14.578 -6.372 25.724 1.00 98.75 95 GLN A N 1
ATOM 729 C CA . GLN A 1 95 ? -14.817 -5.694 24.445 1.00 98.75 95 GLN A CA 1
ATOM 730 C C . GLN A 1 95 ? -13.726 -4.652 24.145 1.00 98.75 95 GLN A C 1
ATOM 732 O O . GLN A 1 95 ? -13.282 -4.545 23.004 1.00 98.75 95 GLN A O 1
ATOM 737 N N . ILE A 1 96 ? -13.223 -3.943 25.161 1.00 98.62 96 ILE A N 1
ATOM 738 C CA . ILE A 1 96 ? -12.067 -3.044 25.024 1.00 98.62 96 ILE A CA 1
ATOM 739 C C . ILE A 1 96 ? -10.789 -3.828 24.674 1.00 98.62 96 ILE A C 1
ATOM 741 O O . ILE A 1 96 ? -10.056 -3.406 23.782 1.00 98.62 96 ILE A O 1
ATOM 745 N N . GLU A 1 97 ? -10.528 -4.970 25.316 1.00 98.75 97 GLU A N 1
ATOM 746 C CA . GLU A 1 97 ? -9.372 -5.835 25.017 1.00 98.75 97 GLU A CA 1
ATOM 747 C C . GLU A 1 97 ? -9.402 -6.376 23.576 1.00 98.75 97 GLU A C 1
ATOM 749 O O . GLU A 1 97 ? -8.389 -6.309 22.873 1.00 98.75 97 GLU A O 1
ATOM 754 N N . ILE A 1 98 ? -10.569 -6.837 23.108 1.00 98.69 98 ILE A N 1
ATOM 755 C CA . ILE A 1 98 ? -10.784 -7.291 21.724 1.00 98.69 98 ILE A CA 1
ATOM 756 C C . ILE A 1 98 ? -10.498 -6.147 20.747 1.00 98.69 98 ILE A C 1
ATOM 758 O O . ILE A 1 98 ? -9.622 -6.285 19.893 1.00 98.69 98 ILE A O 1
ATOM 762 N N . CYS A 1 99 ? -11.135 -4.985 20.927 1.00 98.69 99 CYS A N 1
ATOM 763 C CA . CYS A 1 99 ? -10.902 -3.804 20.093 1.00 98.69 99 CYS A CA 1
ATOM 764 C C . CYS A 1 99 ? -9.422 -3.371 20.081 1.00 98.69 99 CYS A C 1
ATOM 766 O O . CYS A 1 99 ? -8.920 -2.900 19.059 1.00 98.69 99 CYS A O 1
ATOM 768 N N . GLN A 1 100 ? -8.686 -3.523 21.188 1.00 98.69 100 GLN A N 1
ATOM 769 C CA . GLN A 1 100 ? -7.252 -3.217 21.232 1.00 98.69 100 GLN A CA 1
ATOM 770 C C . GLN A 1 100 ? -6.408 -4.207 20.414 1.00 98.69 100 GLN A C 1
ATOM 772 O O . GLN A 1 100 ? -5.471 -3.779 19.734 1.00 98.69 100 GLN A O 1
ATOM 777 N N . GLU A 1 101 ? -6.697 -5.512 20.456 1.00 98.62 101 GLU A N 1
ATOM 778 C CA . GLU A 1 101 ? -5.966 -6.497 19.644 1.00 98.62 101 GLU A CA 1
ATOM 779 C C . GLU A 1 101 ? -6.356 -6.430 18.160 1.00 98.62 101 GLU A C 1
ATOM 781 O O . GLU A 1 101 ? -5.472 -6.500 17.307 1.00 98.62 101 GLU A O 1
ATOM 786 N N . GLU A 1 102 ? -7.626 -6.173 17.835 1.00 98.50 102 GLU A N 1
ATOM 787 C CA . GLU A 1 102 ? -8.068 -5.874 16.467 1.00 98.50 102 GLU A CA 1
ATOM 788 C C . GLU A 1 102 ? -7.296 -4.687 15.883 1.00 98.50 102 GLU A C 1
ATOM 790 O O . GLU A 1 102 ? -6.715 -4.804 14.802 1.00 98.50 102 GLU A O 1
ATOM 795 N N . ASN A 1 103 ? -7.179 -3.580 16.627 1.00 98.56 103 ASN A N 1
ATOM 796 C CA . ASN A 1 103 ? -6.352 -2.447 16.210 1.00 98.56 103 ASN A CA 1
ATOM 797 C C . ASN A 1 103 ? -4.883 -2.856 16.004 1.00 98.56 103 ASN A C 1
ATOM 799 O O . ASN A 1 103 ? -4.321 -2.537 14.961 1.00 98.56 103 ASN A O 1
ATOM 803 N N . LYS A 1 104 ? -4.275 -3.645 16.906 1.00 98.75 104 LYS A N 1
ATOM 804 C CA . LYS A 1 104 ? -2.908 -4.190 16.724 1.00 98.75 104 LYS A CA 1
ATOM 805 C C . LYS A 1 104 ? -2.771 -5.095 15.488 1.00 98.75 104 LYS A C 1
ATOM 807 O O . LYS A 1 104 ? -1.681 -5.194 14.917 1.00 98.75 104 LYS A O 1
ATOM 812 N N . ILE A 1 105 ? -3.822 -5.802 15.070 1.00 98.56 105 ILE A N 1
ATOM 813 C CA . ILE A 1 105 ? -3.843 -6.611 13.837 1.00 98.56 105 ILE A CA 1
ATOM 814 C C . ILE A 1 105 ? -3.948 -5.703 12.602 1.00 98.56 105 ILE A C 1
ATOM 816 O O . ILE A 1 105 ? -3.162 -5.867 11.665 1.00 98.56 105 ILE A O 1
ATOM 820 N N . LEU A 1 106 ? -4.844 -4.711 12.618 1.00 98.69 106 LEU A N 1
ATOM 821 C CA . LEU A 1 106 ? -4.995 -3.719 11.547 1.00 98.69 106 LEU A CA 1
ATOM 822 C C . LEU A 1 106 ? -3.697 -2.927 11.322 1.00 98.69 106 LEU A C 1
ATOM 824 O O . LEU A 1 106 ? -3.269 -2.779 10.180 1.00 98.69 106 LEU A O 1
ATOM 828 N N . ASP A 1 107 ? -3.024 -2.517 12.398 1.00 98.69 107 ASP A N 1
ATOM 829 C CA . ASP A 1 107 ? -1.727 -1.829 12.389 1.00 98.69 107 ASP A CA 1
ATOM 830 C C . ASP A 1 107 ? -0.635 -2.656 11.687 1.00 98.69 107 ASP A C 1
ATOM 832 O O . ASP A 1 107 ? 0.102 -2.160 10.829 1.00 98.69 107 ASP A O 1
ATOM 836 N N . ARG A 1 108 ? -0.537 -3.950 12.029 1.00 98.69 108 ARG A N 1
ATOM 837 C CA . ARG A 1 108 ? 0.405 -4.894 11.402 1.00 98.69 108 ARG A CA 1
ATOM 838 C C . ARG A 1 108 ? 0.083 -5.094 9.921 1.00 98.69 108 ARG A C 1
ATOM 840 O O . ARG A 1 108 ? 0.987 -5.014 9.091 1.00 98.69 108 ARG A O 1
ATOM 847 N N . MET A 1 109 ? -1.191 -5.287 9.574 1.00 98.69 109 MET A N 1
ATOM 848 C CA . MET A 1 109 ? -1.633 -5.401 8.180 1.00 98.69 109 MET A CA 1
ATOM 849 C C . MET A 1 109 ? -1.336 -4.123 7.380 1.00 98.69 109 MET A C 1
ATOM 851 O O . MET A 1 109 ? -0.899 -4.214 6.234 1.00 98.69 109 MET A O 1
ATOM 855 N N . HIS A 1 110 ? -1.573 -2.941 7.953 1.00 98.75 110 HIS A N 1
ATOM 856 C CA . HIS A 1 110 ? -1.347 -1.668 7.274 1.00 98.75 110 HIS A CA 1
ATOM 857 C C . HIS A 1 110 ? 0.141 -1.458 6.975 1.00 98.75 110 HIS A C 1
ATOM 859 O O . HIS A 1 110 ? 0.487 -1.200 5.825 1.00 98.75 110 HIS A O 1
ATOM 865 N N . ARG A 1 111 ? 1.029 -1.682 7.956 1.00 98.69 111 ARG A N 1
ATOM 866 C CA . ARG A 1 111 ? 2.491 -1.614 7.755 1.00 98.69 111 ARG A CA 1
ATOM 867 C C . ARG A 1 111 ? 2.975 -2.563 6.651 1.00 98.69 111 ARG A C 1
ATOM 869 O O . ARG A 1 111 ? 3.759 -2.151 5.804 1.00 98.69 111 ARG A O 1
ATOM 876 N N . LEU A 1 112 ? 2.467 -3.800 6.610 1.00 98.62 112 LEU A N 1
ATOM 877 C CA . LEU A 1 112 ? 2.797 -4.760 5.546 1.00 98.62 112 LEU A CA 1
ATOM 878 C C . LEU A 1 112 ? 2.294 -4.310 4.163 1.00 98.62 112 LEU A C 1
ATOM 880 O O . LEU A 1 112 ? 3.012 -4.452 3.176 1.00 98.62 112 LEU A O 1
ATOM 884 N N . LYS A 1 113 ? 1.085 -3.735 4.081 1.00 98.75 113 LYS A N 1
ATOM 885 C CA . LYS A 1 113 ? 0.541 -3.188 2.826 1.00 98.75 113 LYS A CA 1
ATOM 886 C C . LYS A 1 113 ? 1.334 -1.977 2.330 1.00 98.75 113 LYS A C 1
ATOM 888 O O . LYS A 1 113 ? 1.573 -1.886 1.131 1.00 98.75 113 LYS A O 1
ATOM 893 N N . VAL A 1 114 ? 1.766 -1.085 3.225 1.00 98.81 114 VAL A N 1
ATOM 894 C CA . VAL A 1 114 ? 2.632 0.054 2.876 1.00 98.81 114 VAL A CA 1
ATOM 895 C C . VAL A 1 114 ? 3.971 -0.440 2.323 1.00 98.81 114 VAL A C 1
ATOM 897 O O . VAL A 1 114 ? 4.336 -0.041 1.223 1.00 98.81 114 VAL A O 1
ATOM 900 N N . ALA A 1 115 ? 4.636 -1.384 2.996 1.00 98.69 115 ALA A N 1
ATOM 901 C CA . ALA A 1 115 ? 5.920 -1.927 2.540 1.00 98.69 115 ALA A CA 1
ATOM 902 C C . ALA A 1 115 ? 5.844 -2.606 1.154 1.00 98.69 115 ALA A C 1
ATOM 904 O O . ALA A 1 115 ? 6.751 -2.453 0.335 1.00 98.69 115 ALA A O 1
ATOM 905 N N . GLU A 1 116 ? 4.758 -3.326 0.845 1.00 98.75 116 GLU A N 1
ATOM 906 C CA . GLU A 1 116 ? 4.572 -3.906 -0.494 1.00 98.75 116 GLU A CA 1
ATOM 907 C C . GLU A 1 116 ? 4.264 -2.829 -1.555 1.00 98.75 116 GLU A C 1
ATOM 909 O O . GLU A 1 116 ? 4.756 -2.926 -2.677 1.00 98.75 116 GLU A O 1
ATOM 914 N N . VAL A 1 117 ? 3.531 -1.760 -1.214 1.00 98.81 117 VAL A N 1
ATOM 915 C CA . VAL A 1 117 ? 3.316 -0.605 -2.112 1.00 98.81 117 VAL A CA 1
ATOM 916 C C . VAL A 1 117 ? 4.621 0.153 -2.382 1.00 98.81 117 VAL A C 1
ATOM 918 O O . VAL A 1 117 ? 4.882 0.525 -3.526 1.00 98.81 117 VAL A O 1
ATOM 921 N N . GLU A 1 118 ? 5.470 0.351 -1.373 1.00 98.69 118 GLU A N 1
ATOM 922 C CA . GLU A 1 118 ? 6.803 0.952 -1.522 1.00 98.69 118 GLU A CA 1
ATOM 923 C C . GLU A 1 118 ? 7.688 0.111 -2.455 1.00 98.69 118 GLU A C 1
ATOM 925 O O . GLU A 1 118 ? 8.277 0.643 -3.400 1.00 98.69 118 GLU A O 1
ATOM 930 N N . LYS A 1 119 ? 7.704 -1.214 -2.257 1.00 98.81 119 LYS A N 1
ATOM 931 C CA . LYS A 1 119 ? 8.404 -2.186 -3.111 1.00 98.81 119 LYS A CA 1
ATOM 932 C C . LYS A 1 119 ? 7.898 -2.175 -4.557 1.00 98.81 119 LYS A C 1
ATOM 934 O O . LYS A 1 119 ? 8.707 -2.095 -5.477 1.00 98.81 119 LYS A O 1
ATOM 939 N N . LEU A 1 120 ? 6.583 -2.182 -4.779 1.00 98.81 120 LEU A N 1
ATOM 940 C CA . LEU A 1 120 ? 6.010 -2.073 -6.126 1.00 98.81 120 LEU A CA 1
ATOM 941 C C . LEU A 1 120 ? 6.358 -0.730 -6.785 1.00 98.81 120 LEU A C 1
ATOM 943 O O . LEU A 1 120 ? 6.677 -0.691 -7.970 1.00 98.81 120 LEU A O 1
ATOM 947 N N . THR A 1 121 ? 6.376 0.359 -6.014 1.00 98.75 121 THR A N 1
ATOM 948 C CA . THR A 1 121 ? 6.744 1.700 -6.495 1.00 98.75 121 THR A CA 1
ATOM 949 C C . THR A 1 121 ? 8.235 1.792 -6.851 1.00 98.75 121 THR A C 1
ATOM 951 O O . THR A 1 121 ? 8.606 2.534 -7.759 1.00 98.75 121 THR A O 1
ATOM 954 N N . GLN A 1 122 ? 9.098 1.033 -6.169 1.00 98.75 122 GLN A N 1
ATOM 955 C CA . GLN A 1 122 ? 10.504 0.865 -6.541 1.00 98.75 122 GLN A CA 1
ATOM 956 C C . GLN A 1 122 ? 10.639 0.113 -7.875 1.00 98.75 122 GLN A C 1
ATOM 958 O O . GLN A 1 122 ? 11.278 0.628 -8.790 1.00 98.75 122 GLN A O 1
ATOM 963 N N . THR A 1 123 ? 9.966 -1.032 -8.033 1.00 98.75 123 THR A N 1
ATOM 964 C CA . THR A 1 123 ? 9.988 -1.807 -9.288 1.00 98.75 123 THR A CA 1
ATOM 965 C C . THR A 1 123 ? 9.400 -1.038 -10.477 1.00 98.75 123 THR A C 1
ATOM 967 O O . THR A 1 123 ? 9.904 -1.167 -11.589 1.00 98.75 123 THR A O 1
ATOM 970 N N . VAL A 1 124 ? 8.375 -0.199 -10.275 1.00 98.81 124 VAL A N 1
ATOM 971 C CA . VAL A 1 124 ? 7.857 0.686 -11.337 1.00 98.81 124 VAL A CA 1
ATOM 972 C C . VAL A 1 124 ? 8.938 1.658 -11.817 1.00 98.81 124 VAL A C 1
ATOM 974 O O . VAL A 1 124 ? 9.173 1.731 -13.019 1.00 98.81 124 VAL A O 1
ATOM 977 N N . ARG A 1 125 ? 9.656 2.328 -10.905 1.00 98.75 125 ARG A N 1
ATOM 978 C CA . ARG A 1 125 ? 10.730 3.270 -11.273 1.00 98.75 125 ARG A CA 1
ATOM 979 C C . ARG A 1 125 ? 11.898 2.584 -11.993 1.00 98.75 125 ARG A C 1
ATOM 981 O O . ARG A 1 125 ? 12.399 3.109 -12.982 1.00 98.75 125 ARG A O 1
ATOM 988 N N . GLU A 1 126 ? 12.273 1.377 -11.573 1.00 98.69 126 GLU A N 1
ATOM 989 C CA . GLU A 1 126 ? 13.286 0.558 -12.262 1.00 98.69 126 GLU A CA 1
ATOM 990 C C . GLU A 1 126 ? 12.863 0.183 -13.697 1.00 98.69 126 GLU A C 1
ATOM 992 O O . GLU A 1 126 ? 13.684 0.193 -14.619 1.00 98.69 126 GLU A O 1
ATOM 997 N N . LEU A 1 127 ? 11.575 -0.104 -13.916 1.00 98.75 127 LEU A N 1
ATOM 998 C CA . LEU A 1 127 ? 11.024 -0.372 -15.248 1.00 98.75 127 LEU A CA 1
ATOM 999 C C . LEU A 1 127 ? 10.935 0.898 -16.111 1.00 98.75 127 LEU A C 1
ATOM 1001 O O . LEU A 1 127 ? 11.209 0.830 -17.308 1.00 98.75 127 LEU A O 1
ATOM 1005 N N . GLU A 1 128 ? 10.602 2.052 -15.530 1.00 98.69 128 GLU A N 1
ATOM 1006 C CA . GLU A 1 128 ? 10.608 3.351 -16.221 1.00 98.69 128 GLU A CA 1
ATOM 1007 C C . GLU A 1 128 ? 12.020 3.717 -16.711 1.00 98.69 128 GLU A C 1
ATOM 1009 O O . GLU A 1 128 ? 12.201 4.054 -17.886 1.00 98.69 128 GLU A O 1
ATOM 1014 N N . GLU A 1 129 ? 13.041 3.565 -15.861 1.00 98.50 129 GLU A N 1
ATOM 1015 C CA . GLU A 1 129 ? 14.450 3.753 -16.233 1.00 98.50 129 GLU A CA 1
ATOM 1016 C C . GLU A 1 129 ? 14.890 2.780 -17.342 1.00 98.50 129 GLU A C 1
ATOM 1018 O O . GLU A 1 129 ? 15.513 3.195 -18.326 1.00 98.50 129 GLU A O 1
ATOM 1023 N N . ALA A 1 130 ? 14.511 1.500 -17.245 1.00 98.56 1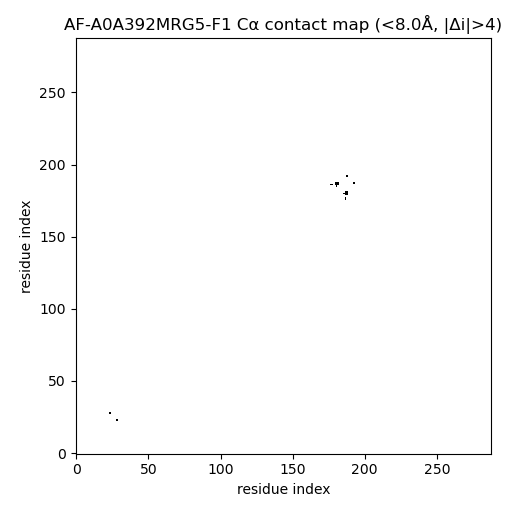30 ALA A N 1
ATOM 1024 C CA . ALA A 1 130 ? 14.812 0.498 -18.268 1.00 98.56 130 ALA A CA 1
ATOM 1025 C C . ALA A 1 130 ? 14.137 0.803 -19.622 1.00 98.56 130 ALA A C 1
ATOM 1027 O O . ALA A 1 130 ? 14.753 0.618 -20.676 1.00 98.56 130 ALA A O 1
ATOM 1028 N N . VAL A 1 131 ? 12.901 1.316 -19.618 1.00 98.69 131 VAL A N 1
ATOM 1029 C CA . VAL A 1 131 ? 12.185 1.748 -20.832 1.00 98.69 131 VAL A CA 1
ATOM 1030 C C . VAL A 1 131 ? 12.853 2.972 -21.465 1.00 98.69 131 VAL A C 1
ATOM 1032 O O . VAL A 1 131 ? 13.037 2.998 -22.685 1.00 98.69 131 VAL A O 1
ATOM 1035 N N . LEU A 1 132 ? 13.283 3.955 -20.667 1.00 98.50 132 LEU A N 1
ATOM 1036 C CA . LEU A 1 132 ? 14.023 5.124 -21.159 1.00 98.50 132 LEU A CA 1
ATOM 1037 C C . LEU A 1 132 ? 15.370 4.722 -21.785 1.00 98.50 132 LEU A C 1
ATOM 1039 O O . LEU A 1 132 ? 15.692 5.159 -22.896 1.00 98.50 132 LEU A O 1
ATOM 1043 N N . ALA A 1 133 ? 16.124 3.834 -21.129 1.00 98.44 133 ALA A N 1
ATOM 1044 C CA . ALA A 1 133 ? 17.371 3.284 -21.660 1.00 98.44 133 ALA A CA 1
ATOM 1045 C C . ALA A 1 133 ? 17.147 2.482 -22.959 1.00 98.44 133 ALA A C 1
ATOM 1047 O O . ALA A 1 133 ? 17.886 2.653 -23.933 1.00 98.44 133 ALA A O 1
ATOM 1048 N N . GLY A 1 134 ? 16.089 1.665 -23.016 1.00 98.44 134 GLY A N 1
ATOM 1049 C CA . GLY A 1 134 ? 15.678 0.940 -24.221 1.00 98.44 134 GLY A CA 1
ATOM 1050 C C . GLY A 1 134 ? 15.309 1.870 -25.382 1.00 98.44 134 GLY A C 1
ATOM 1051 O O . GLY A 1 134 ? 15.712 1.628 -26.521 1.00 98.44 134 GLY A O 1
ATOM 1052 N N . GLY A 1 135 ? 14.621 2.981 -25.101 1.00 98.19 135 GLY A N 1
ATOM 1053 C CA . GLY A 1 135 ? 14.315 4.025 -26.082 1.00 98.19 135 GLY A CA 1
ATOM 1054 C C . GLY A 1 135 ? 15.572 4.693 -26.652 1.00 98.19 135 GLY A C 1
ATOM 1055 O O . GLY A 1 135 ? 15.688 4.858 -27.870 1.00 98.19 135 GLY A O 1
ATOM 1056 N N . ALA A 1 136 ? 16.548 5.012 -25.796 1.00 98.00 136 ALA A N 1
ATOM 1057 C CA . ALA A 1 136 ? 17.839 5.557 -26.217 1.00 98.00 136 ALA A CA 1
ATOM 1058 C C . ALA A 1 136 ? 18.635 4.564 -27.087 1.00 98.00 136 ALA A C 1
ATOM 1060 O O . ALA A 1 136 ? 19.138 4.940 -28.150 1.00 98.00 136 ALA A O 1
ATOM 1061 N N . ALA A 1 137 ? 18.682 3.284 -26.702 1.00 98.19 137 ALA A N 1
ATOM 1062 C CA . ALA A 1 137 ? 19.316 2.231 -27.496 1.00 98.19 137 ALA A CA 1
ATOM 1063 C C . ALA A 1 137 ? 18.632 2.046 -28.866 1.00 98.19 137 ALA A C 1
ATOM 1065 O O . ALA A 1 137 ? 19.307 1.965 -29.893 1.00 98.19 137 ALA A O 1
ATOM 1066 N N . ALA A 1 138 ? 17.295 2.057 -28.911 1.00 98.19 138 ALA A N 1
ATOM 1067 C CA . ALA A 1 138 ? 16.531 1.960 -30.155 1.00 98.19 138 ALA A CA 1
ATOM 1068 C C . ALA A 1 138 ? 16.742 3.169 -31.089 1.00 98.19 138 ALA A C 1
ATOM 1070 O O . ALA A 1 138 ? 16.696 3.009 -32.312 1.00 98.19 138 ALA A O 1
ATOM 1071 N N . ASN A 1 139 ? 16.995 4.364 -30.541 1.00 98.25 139 ASN A N 1
ATOM 1072 C CA . ASN A 1 139 ? 17.404 5.533 -31.326 1.00 98.25 139 ASN A CA 1
ATOM 1073 C C . ASN A 1 139 ? 18.791 5.319 -31.949 1.00 98.25 139 ASN A C 1
ATOM 1075 O O . ASN A 1 139 ? 18.920 5.398 -33.170 1.00 98.25 139 ASN A O 1
ATOM 1079 N N . ALA A 1 140 ? 19.791 4.939 -31.145 1.00 98.31 140 ALA A N 1
ATOM 1080 C CA . ALA A 1 140 ? 21.148 4.682 -31.630 1.00 98.31 140 ALA A CA 1
ATOM 1081 C C . ALA A 1 140 ? 21.189 3.600 -32.729 1.00 98.31 140 ALA A C 1
ATOM 1083 O O . ALA A 1 140 ? 21.866 3.772 -33.741 1.00 98.31 140 ALA A O 1
ATOM 1084 N N . VAL A 1 141 ? 20.413 2.517 -32.587 1.00 98.56 141 VAL A N 1
ATOM 1085 C CA . VAL A 1 141 ? 20.281 1.478 -33.626 1.00 98.56 141 VAL A CA 1
ATOM 1086 C C . VAL A 1 141 ? 19.738 2.051 -34.940 1.00 98.56 141 VAL A C 1
ATOM 1088 O O . VAL A 1 141 ? 20.287 1.745 -35.999 1.00 98.56 141 VAL A O 1
ATOM 1091 N N . ARG A 1 142 ? 18.707 2.907 -34.898 1.00 98.56 142 ARG A N 1
ATOM 1092 C CA . ARG A 1 142 ? 18.148 3.553 -36.100 1.00 98.56 142 ARG A CA 1
ATOM 1093 C C . ARG A 1 142 ? 19.141 4.508 -36.770 1.00 98.56 142 ARG A C 1
ATOM 1095 O O . ARG A 1 142 ? 19.198 4.555 -37.998 1.00 98.56 142 ARG A O 1
ATOM 1102 N N . ASP A 1 143 ? 19.964 5.212 -36.000 1.00 98.44 143 ASP A N 1
ATOM 1103 C CA . ASP A 1 143 ? 20.977 6.117 -36.554 1.00 98.44 143 ASP A CA 1
ATOM 1104 C C . ASP A 1 143 ? 22.181 5.368 -37.147 1.00 98.44 143 ASP A C 1
ATOM 1106 O O . ASP A 1 143 ? 22.637 5.715 -38.239 1.00 98.44 143 ASP A O 1
ATOM 1110 N N . TYR A 1 144 ? 22.628 4.266 -36.532 1.00 98.25 144 TYR A N 1
ATOM 1111 C CA . TYR A 1 144 ? 23.615 3.376 -37.155 1.00 98.25 144 TYR A CA 1
ATOM 1112 C C . TYR A 1 144 ? 23.076 2.713 -38.432 1.00 98.25 144 TYR A C 1
ATOM 1114 O O . TYR A 1 144 ? 23.795 2.646 -39.430 1.00 98.25 144 TYR A O 1
ATOM 1122 N N . GLN A 1 145 ? 21.810 2.274 -38.449 1.00 98.31 145 GLN A N 1
ATOM 1123 C CA . GLN A 1 145 ? 21.162 1.749 -39.659 1.00 98.31 145 GLN A CA 1
ATOM 1124 C C . GLN A 1 145 ? 21.151 2.788 -40.789 1.00 98.31 145 GLN A C 1
ATOM 1126 O O . GLN A 1 145 ? 21.522 2.460 -41.918 1.00 98.31 145 GLN A O 1
ATOM 1131 N N . ARG A 1 146 ? 20.805 4.046 -40.481 1.00 98.56 146 ARG A N 1
ATOM 1132 C CA . ARG A 1 146 ? 20.859 5.165 -41.432 1.00 98.56 146 ARG A CA 1
ATOM 1133 C C . ARG A 1 146 ? 22.273 5.375 -41.974 1.00 98.56 146 ARG A C 1
ATOM 1135 O O . ARG A 1 146 ? 22.456 5.401 -43.189 1.00 98.56 146 ARG A O 1
ATOM 1142 N N . LYS A 1 147 ? 23.297 5.426 -41.109 1.00 98.38 147 LYS A N 1
ATOM 1143 C CA . LYS A 1 147 ? 24.672 5.655 -41.582 1.00 98.38 147 LYS A CA 1
ATOM 1144 C C . LYS A 1 147 ? 25.219 4.488 -42.412 1.00 98.38 147 LYS A C 1
ATOM 1146 O O . LYS A 1 147 ? 25.975 4.710 -43.354 1.00 98.38 147 LYS A O 1
ATOM 1151 N N . VAL A 1 148 ? 24.797 3.252 -42.136 1.00 98.44 148 VAL A N 1
ATOM 1152 C CA . VAL A 1 148 ? 25.101 2.086 -42.989 1.00 98.44 148 VAL A CA 1
ATOM 1153 C C . VAL A 1 148 ? 24.414 2.183 -44.359 1.00 98.44 148 VAL A C 1
ATOM 1155 O O . VAL A 1 148 ? 25.015 1.786 -45.358 1.00 98.44 148 VAL A O 1
ATOM 1158 N N . GLN A 1 149 ? 23.200 2.738 -44.444 1.00 98.12 149 GLN A N 1
ATOM 1159 C CA . GLN A 1 149 ? 22.538 3.008 -45.728 1.00 98.12 149 GLN A CA 1
ATOM 1160 C C . GLN A 1 149 ? 23.301 4.070 -46.533 1.00 98.12 149 GLN A C 1
ATOM 1162 O O . GLN A 1 149 ? 23.676 3.786 -47.670 1.00 98.12 149 GLN A O 1
ATOM 1167 N N . GLU A 1 150 ? 23.629 5.215 -45.924 1.00 98.12 150 GLU A N 1
ATOM 1168 C CA . GLU A 1 150 ? 24.438 6.282 -46.540 1.00 98.12 150 GLU A CA 1
ATOM 1169 C C . GLU A 1 150 ? 25.775 5.744 -47.084 1.00 98.12 150 GLU A C 1
ATOM 1171 O O . GLU A 1 150 ? 26.056 5.870 -48.275 1.00 98.12 150 GLU A O 1
ATOM 1176 N N . MET A 1 151 ? 26.566 5.047 -46.257 1.00 98.31 151 MET A N 1
ATOM 1177 C CA . MET A 1 151 ? 27.854 4.473 -46.681 1.00 98.31 151 MET A CA 1
ATOM 1178 C C . MET A 1 151 ? 27.703 3.429 -47.800 1.00 98.31 151 MET A C 1
ATOM 1180 O O . MET A 1 151 ? 28.587 3.279 -48.642 1.00 98.31 151 MET A O 1
ATOM 1184 N N . ASN A 1 152 ? 26.587 2.695 -47.851 1.00 98.25 152 ASN A N 1
ATOM 1185 C CA . ASN A 1 152 ? 26.302 1.746 -48.930 1.00 98.25 152 ASN A CA 1
ATOM 1186 C C . ASN A 1 152 ? 25.878 2.453 -50.234 1.00 98.25 152 ASN A C 1
ATOM 1188 O O . ASN A 1 152 ? 26.041 1.887 -51.314 1.00 98.25 152 ASN A O 1
ATOM 1192 N N . GLU A 1 153 ? 25.352 3.675 -50.172 1.00 98.12 153 GLU A N 1
ATOM 1193 C CA . GLU A 1 153 ? 25.079 4.516 -51.345 1.00 98.12 153 GLU A CA 1
ATOM 1194 C C . GLU A 1 153 ? 26.341 5.224 -51.844 1.00 98.12 153 GLU A C 1
ATOM 1196 O O . GLU A 1 153 ? 26.637 5.149 -53.039 1.00 98.12 153 GLU A O 1
ATOM 1201 N N . GLU A 1 154 ? 27.145 5.782 -50.935 1.00 98.06 154 GLU A N 1
ATOM 1202 C CA . GLU A 1 154 ? 28.503 6.272 -51.202 1.00 98.06 154 GLU A CA 1
ATOM 1203 C C . GLU A 1 154 ? 29.341 5.179 -51.893 1.00 98.06 154 GLU A C 1
ATOM 1205 O O . GLU A 1 154 ? 29.879 5.404 -52.980 1.00 98.06 154 GLU A O 1
ATOM 1210 N N . ARG A 1 155 ? 29.363 3.949 -51.349 1.00 98.19 155 ARG A N 1
ATOM 1211 C CA . ARG A 1 155 ? 30.088 2.818 -51.954 1.00 98.19 155 ARG A CA 1
ATOM 1212 C C . ARG A 1 155 ? 29.585 2.483 -53.357 1.00 98.19 155 ARG A C 1
ATOM 1214 O O . ARG A 1 155 ? 30.400 2.326 -54.255 1.00 98.19 155 ARG A O 1
ATOM 1221 N N . LYS A 1 156 ? 28.265 2.430 -53.593 1.00 98.38 156 LYS A N 1
ATOM 1222 C CA . LYS A 1 156 ? 27.703 2.209 -54.945 1.00 98.38 156 LYS A CA 1
ATOM 1223 C C . LYS A 1 156 ? 28.093 3.322 -55.925 1.00 98.38 156 LYS A C 1
ATOM 1225 O O . LYS A 1 156 ? 28.119 3.084 -57.132 1.00 98.38 156 LYS A O 1
ATOM 1230 N N . THR A 1 157 ? 28.327 4.546 -55.459 1.00 98.00 157 THR A N 1
ATOM 1231 C CA . THR A 1 157 ? 28.795 5.655 -56.303 1.00 98.00 157 THR A CA 1
ATOM 1232 C C . THR A 1 157 ? 30.275 5.478 -56.636 1.00 98.00 157 THR A C 1
ATOM 1234 O O . THR A 1 157 ? 30.614 5.405 -57.817 1.00 98.00 157 THR A O 1
ATOM 1237 N N . LEU A 1 158 ? 31.119 5.239 -55.628 1.00 98.31 158 LEU A N 1
ATOM 1238 C CA . LEU A 1 158 ? 32.546 4.943 -55.800 1.00 98.31 158 LEU A CA 1
ATOM 1239 C C . LEU A 1 158 ? 32.797 3.690 -56.662 1.00 98.31 158 LEU A C 1
ATOM 1241 O O . LEU A 1 158 ? 33.672 3.711 -57.523 1.00 98.31 158 LEU A O 1
ATOM 1245 N N . ASP A 1 159 ? 31.993 2.630 -56.517 1.00 98.25 159 ASP A N 1
ATOM 1246 C CA . ASP A 1 159 ? 32.037 1.415 -57.349 1.00 98.25 159 ASP A CA 1
ATOM 1247 C C . ASP A 1 159 ? 31.858 1.761 -58.849 1.00 98.25 159 ASP A C 1
ATOM 1249 O O . ASP A 1 159 ? 32.559 1.229 -59.718 1.00 98.25 159 ASP A O 1
ATOM 1253 N N . ARG A 1 160 ? 30.953 2.701 -59.172 1.00 98.25 160 ARG A N 1
ATOM 1254 C CA . ARG A 1 160 ? 30.699 3.171 -60.549 1.00 98.25 160 ARG A CA 1
ATOM 1255 C C . ARG A 1 160 ? 31.776 4.131 -61.050 1.00 98.25 160 ARG A C 1
ATOM 1257 O O . ARG A 1 160 ? 32.118 4.087 -62.231 1.00 98.25 160 ARG A O 1
ATOM 1264 N N . GLU A 1 161 ? 32.307 4.994 -60.192 1.00 97.81 161 GLU A N 1
ATOM 1265 C CA . GLU A 1 161 ? 33.407 5.903 -60.534 1.00 97.81 161 GLU A CA 1
ATOM 1266 C C . GLU A 1 161 ? 34.702 5.134 -60.794 1.00 97.81 161 GLU A C 1
ATOM 1268 O O . GLU A 1 161 ? 35.350 5.358 -61.815 1.00 97.81 161 GLU A O 1
ATOM 1273 N N . LEU A 1 162 ? 35.016 4.137 -5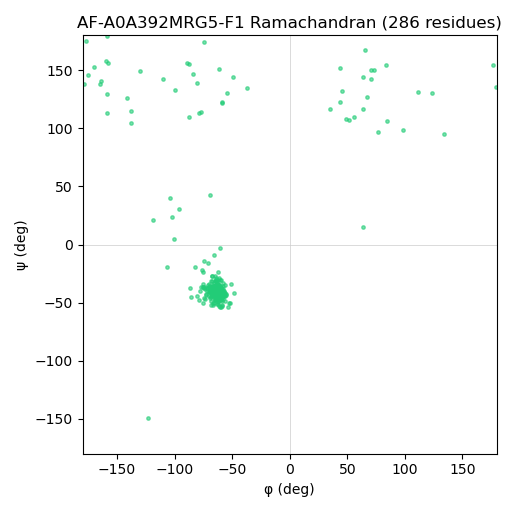9.963 1.00 97.81 162 LEU A N 1
ATOM 1274 C CA . LEU A 1 162 ? 36.125 3.209 -60.165 1.00 97.81 162 LEU A CA 1
ATOM 1275 C C . LEU A 1 162 ? 35.983 2.430 -61.481 1.00 97.81 162 LEU A C 1
ATOM 1277 O O . LEU A 1 162 ? 36.971 2.242 -62.192 1.00 97.81 162 LEU A O 1
ATOM 1281 N N . ALA A 1 163 ? 34.769 2.003 -61.845 1.00 97.88 163 ALA A N 1
ATOM 1282 C CA . ALA A 1 163 ? 34.515 1.370 -63.140 1.00 97.88 163 ALA A CA 1
ATOM 1283 C C . ALA A 1 163 ? 34.777 2.331 -64.318 1.00 97.88 163 ALA A C 1
ATOM 1285 O O . ALA A 1 163 ? 35.458 1.955 -65.274 1.00 97.88 163 ALA A O 1
ATOM 1286 N N . ARG A 1 164 ? 34.315 3.589 -64.235 1.00 97.88 164 ARG A N 1
ATOM 1287 C CA . ARG A 1 164 ? 34.600 4.633 -65.242 1.00 97.88 164 ARG A CA 1
ATOM 1288 C C . ARG A 1 164 ? 36.100 4.923 -65.344 1.00 97.88 164 ARG A C 1
ATOM 1290 O O . ARG A 1 164 ? 36.639 4.946 -66.447 1.00 97.88 164 ARG A O 1
ATOM 1297 N N . ALA A 1 165 ? 36.782 5.079 -64.210 1.00 97.44 165 ALA A N 1
ATOM 1298 C CA . ALA A 1 165 ? 38.218 5.324 -64.141 1.00 97.44 165 ALA A CA 1
ATOM 1299 C C . ALA A 1 165 ? 39.027 4.174 -64.761 1.00 97.44 165 ALA A C 1
ATOM 1301 O O . ALA A 1 165 ? 39.932 4.433 -65.550 1.00 97.44 165 ALA A O 1
ATOM 1302 N N . LYS A 1 166 ? 38.656 2.911 -64.496 1.00 97.25 166 LYS A N 1
ATOM 1303 C CA . LYS A 1 166 ? 39.254 1.728 -65.143 1.00 97.25 166 LYS A CA 1
ATOM 1304 C C . LYS A 1 166 ? 39.073 1.741 -66.664 1.00 97.25 166 LYS A C 1
ATOM 1306 O O . LYS A 1 166 ? 40.031 1.478 -67.384 1.00 97.25 166 LYS A O 1
ATOM 1311 N N . VAL A 1 167 ? 37.888 2.093 -67.172 1.00 97.50 167 VAL A N 1
ATOM 1312 C CA . VAL A 1 167 ? 37.655 2.217 -68.626 1.00 97.50 167 VAL A CA 1
ATOM 1313 C C . VAL A 1 167 ? 38.516 3.329 -69.236 1.00 97.50 167 VAL A C 1
ATOM 1315 O O . VAL A 1 167 ? 39.139 3.112 -70.274 1.00 97.50 167 VAL A O 1
ATOM 1318 N N . THR A 1 168 ? 38.613 4.494 -68.591 1.00 96.25 168 THR A N 1
ATOM 1319 C CA . THR A 1 168 ? 39.475 5.596 -69.054 1.00 96.25 168 THR A CA 1
ATOM 1320 C C . THR A 1 168 ? 40.957 5.216 -69.018 1.00 96.25 168 THR A C 1
ATOM 1322 O O . THR A 1 168 ? 41.656 5.434 -70.004 1.00 96.25 168 THR A O 1
ATOM 1325 N N . ALA A 1 169 ? 41.431 4.585 -67.941 1.00 95.38 169 ALA A N 1
ATOM 1326 C CA . ALA A 1 169 ? 42.809 4.111 -67.818 1.00 95.38 169 ALA A CA 1
ATOM 1327 C C . ALA A 1 169 ? 43.157 3.071 -68.895 1.00 95.38 169 ALA A C 1
ATOM 1329 O O . ALA A 1 169 ? 44.192 3.192 -69.545 1.00 95.38 169 ALA A O 1
ATOM 1330 N N . ASN A 1 170 ? 42.262 2.113 -69.163 1.00 95.12 170 ASN A N 1
ATOM 1331 C CA . ASN A 1 170 ? 42.438 1.137 -70.241 1.00 95.12 170 ASN A CA 1
ATOM 1332 C C . ASN A 1 170 ? 42.491 1.811 -71.624 1.00 95.12 170 ASN A C 1
ATOM 1334 O O . ASN A 1 170 ? 43.310 1.429 -72.456 1.00 95.12 170 ASN A O 1
ATOM 1338 N N . ARG A 1 171 ? 41.667 2.841 -71.874 1.00 94.81 171 ARG A N 1
ATOM 1339 C CA . ARG A 1 171 ? 41.725 3.624 -73.122 1.00 94.81 171 ARG A CA 1
ATOM 1340 C C . ARG A 1 171 ? 43.058 4.356 -73.278 1.00 94.81 171 ARG A C 1
ATOM 1342 O O . ARG A 1 171 ? 43.637 4.298 -74.357 1.00 94.81 171 ARG A O 1
ATOM 1349 N N . VAL A 1 172 ? 43.560 4.995 -72.219 1.00 93.44 172 VAL A N 1
ATOM 1350 C CA . VAL A 1 172 ? 44.881 5.653 -72.228 1.00 93.44 172 VAL A CA 1
ATOM 1351 C C . VAL A 1 172 ? 45.994 4.629 -72.462 1.00 93.44 172 VAL A C 1
ATOM 1353 O O . VAL A 1 172 ? 46.844 4.854 -73.315 1.00 93.44 172 VAL A O 1
ATOM 1356 N N . ALA A 1 173 ? 45.954 3.475 -71.790 1.00 87.44 173 ALA A N 1
ATOM 1357 C CA . ALA A 1 173 ? 46.933 2.407 -71.981 1.00 87.44 173 ALA A CA 1
ATOM 1358 C C . ALA A 1 173 ? 46.958 1.873 -73.427 1.00 87.44 173 ALA A C 1
ATOM 1360 O O . ALA A 1 173 ? 48.035 1.620 -73.955 1.00 87.44 173 ALA A O 1
ATOM 1361 N N . VAL A 1 174 ? 45.800 1.755 -74.092 1.00 85.94 174 VAL A N 1
ATOM 1362 C CA . VAL A 1 174 ? 45.725 1.371 -75.515 1.00 85.94 174 VAL A CA 1
ATOM 1363 C C . VAL A 1 174 ? 46.263 2.468 -76.441 1.00 85.94 174 VAL A C 1
ATOM 1365 O O . VAL A 1 174 ? 46.950 2.146 -77.406 1.00 85.94 174 VAL A O 1
ATOM 1368 N N . VAL A 1 175 ? 45.998 3.751 -76.167 1.00 87.12 175 VAL A N 1
ATOM 1369 C CA . VAL A 1 175 ? 46.570 4.861 -76.958 1.00 87.12 175 VAL A CA 1
ATOM 1370 C C . VAL A 1 175 ? 48.095 4.876 -76.838 1.00 87.12 175 VAL A C 1
ATOM 1372 O O . VAL A 1 175 ? 48.773 4.803 -77.858 1.00 87.12 175 VAL A O 1
ATOM 1375 N N . VAL A 1 176 ? 48.630 4.838 -75.614 1.00 84.19 176 VAL A N 1
ATOM 1376 C CA . VAL A 1 176 ? 50.081 4.792 -75.368 1.00 84.19 176 VAL A CA 1
ATOM 1377 C C . VAL A 1 176 ? 50.711 3.535 -75.982 1.00 84.19 176 VAL A C 1
ATOM 1379 O O . VAL A 1 176 ? 51.763 3.621 -76.602 1.00 84.19 176 VAL A O 1
ATOM 1382 N N . ALA A 1 177 ? 50.064 2.367 -75.904 1.00 81.31 177 ALA A N 1
ATOM 1383 C CA . ALA A 1 177 ? 50.575 1.159 -76.558 1.00 81.31 177 ALA A CA 1
ATOM 1384 C C . ALA A 1 177 ? 50.636 1.282 -78.095 1.00 81.31 177 ALA A C 1
ATOM 1386 O O . ALA A 1 177 ? 51.541 0.718 -78.705 1.00 81.31 177 ALA A O 1
ATOM 1387 N N . ASN A 1 178 ? 49.712 2.021 -78.722 1.00 79.88 178 ASN A N 1
ATOM 1388 C CA . ASN A 1 178 ? 49.738 2.283 -80.166 1.00 79.88 178 ASN A CA 1
ATOM 1389 C C . ASN A 1 178 ? 50.800 3.323 -80.562 1.00 79.88 178 ASN A C 1
ATOM 1391 O O . ASN A 1 178 ? 51.440 3.156 -81.595 1.00 79.88 178 ASN A O 1
ATOM 1395 N N . GLU A 1 179 ? 51.025 4.355 -79.743 1.00 80.69 179 GLU A N 1
ATOM 1396 C CA . GLU A 1 179 ? 52.113 5.335 -79.928 1.00 80.69 179 GLU A CA 1
ATOM 1397 C C . GLU A 1 179 ? 53.511 4.693 -79.852 1.00 80.69 179 GLU A C 1
ATOM 1399 O O . GLU A 1 179 ? 54.470 5.232 -80.396 1.00 80.69 179 GLU A O 1
ATOM 1404 N N . TRP A 1 180 ? 53.629 3.540 -79.185 1.00 73.00 180 TRP A N 1
ATOM 1405 C CA . TRP A 1 180 ? 54.883 2.813 -78.947 1.00 73.00 180 TRP A CA 1
ATOM 1406 C C . TRP A 1 180 ? 55.061 1.599 -79.874 1.00 73.00 180 TRP A C 1
ATOM 1408 O O . TRP A 1 180 ? 55.774 0.647 -79.542 1.00 73.00 180 TRP A O 1
ATOM 1418 N N . LYS A 1 181 ? 54.404 1.610 -81.038 1.00 74.69 181 LYS A N 1
ATOM 1419 C CA . LYS A 1 181 ? 54.607 0.613 -82.094 1.00 74.69 181 LYS A CA 1
ATOM 1420 C C . LYS A 1 181 ? 55.802 0.947 -82.986 1.00 74.69 181 LYS A C 1
ATOM 1422 O O . LYS A 1 181 ? 56.083 2.109 -83.266 1.00 74.69 181 LYS A O 1
ATOM 1427 N N . ASP A 1 182 ? 56.475 -0.095 -83.458 1.00 71.50 182 ASP A N 1
ATOM 1428 C CA . ASP A 1 182 ? 57.487 -0.021 -84.504 1.00 71.50 182 ASP A CA 1
ATOM 1429 C C . ASP A 1 182 ? 56.866 0.196 -85.900 1.00 71.50 182 ASP A C 1
ATOM 1431 O O . ASP A 1 182 ? 55.649 0.141 -86.098 1.00 71.50 182 ASP A O 1
ATOM 1435 N N . SER A 1 183 ? 57.725 0.391 -86.904 1.00 72.38 183 SER A N 1
ATOM 1436 C CA . SER A 1 183 ? 57.348 0.530 -88.321 1.00 72.38 183 SER A CA 1
ATOM 1437 C C . SER A 1 183 ? 56.622 -0.691 -88.916 1.00 72.38 183 SER A C 1
ATOM 1439 O O . SER A 1 183 ? 56.255 -0.668 -90.089 1.00 72.38 183 SER A O 1
ATOM 1441 N N . ASN A 1 184 ? 56.447 -1.767 -88.144 1.00 76.38 184 ASN A N 1
ATOM 1442 C CA . ASN A 1 184 ? 55.805 -3.022 -88.518 1.00 76.38 184 ASN A CA 1
ATOM 1443 C C . ASN A 1 184 ? 54.551 -3.298 -87.641 1.00 76.38 184 ASN A C 1
ATOM 1445 O O . ASN A 1 184 ? 54.107 -4.445 -87.535 1.00 76.38 184 ASN A O 1
ATOM 1449 N N . ASP A 1 185 ? 53.983 -2.249 -87.031 1.00 70.75 185 ASP A N 1
ATOM 1450 C CA . ASP A 1 185 ? 52.776 -2.231 -86.183 1.00 70.75 185 ASP A CA 1
ATOM 1451 C C . ASP A 1 185 ? 52.875 -3.051 -84.871 1.00 70.75 185 ASP A C 1
ATOM 1453 O O . ASP A 1 185 ? 51.871 -3.305 -84.198 1.00 70.75 185 ASP A O 1
ATOM 1457 N N . LYS A 1 186 ? 54.083 -3.446 -84.449 1.00 76.12 186 LYS A N 1
ATOM 1458 C CA . LYS A 1 186 ? 54.305 -4.213 -83.211 1.00 76.12 186 LYS A CA 1
ATOM 1459 C C . LYS A 1 186 ? 54.755 -3.294 -82.086 1.00 76.12 186 LYS A C 1
ATOM 1461 O O . LYS A 1 186 ? 55.665 -2.495 -82.265 1.00 76.12 186 LYS A O 1
ATOM 1466 N N . VAL A 1 187 ? 54.156 -3.431 -80.902 1.00 69.38 187 VAL A N 1
ATOM 1467 C CA . VAL A 1 187 ? 54.586 -2.682 -79.706 1.00 69.38 187 VAL A CA 1
ATOM 1468 C C . VAL A 1 187 ? 56.052 -3.004 -79.415 1.00 69.38 187 VAL A C 1
ATOM 1470 O O . VAL A 1 187 ? 56.394 -4.177 -79.243 1.00 69.38 187 VAL A O 1
ATOM 1473 N N . MET A 1 188 ? 56.904 -1.978 -79.364 1.00 76.44 188 MET A N 1
ATOM 1474 C CA . MET A 1 188 ? 58.347 -2.137 -79.204 1.00 76.44 188 MET A CA 1
ATOM 1475 C C . MET A 1 188 ? 58.662 -2.897 -77.900 1.00 76.44 188 MET A C 1
ATOM 1477 O O . MET A 1 188 ? 58.291 -2.441 -76.812 1.00 76.44 188 MET A O 1
ATOM 1481 N N . PRO A 1 189 ? 59.361 -4.047 -77.962 1.00 77.75 189 PRO A N 1
ATOM 1482 C CA . PRO A 1 189 ? 59.770 -4.790 -76.778 1.00 77.75 189 PRO A CA 1
ATOM 1483 C C . PRO A 1 189 ? 60.557 -3.920 -75.792 1.00 77.75 189 PRO A C 1
ATOM 1485 O O . PRO A 1 189 ? 61.554 -3.301 -76.156 1.00 77.75 189 PRO A O 1
ATOM 1488 N N . VAL A 1 190 ? 60.169 -3.946 -74.511 1.00 74.75 190 VAL A N 1
ATOM 1489 C CA . VAL A 1 190 ? 60.778 -3.125 -73.439 1.00 74.75 190 VAL A CA 1
ATOM 1490 C C . VAL A 1 190 ? 62.307 -3.248 -73.395 1.00 74.75 190 VAL A C 1
ATOM 1492 O O . VAL A 1 190 ? 62.997 -2.269 -73.121 1.00 74.75 190 VAL A O 1
ATOM 1495 N N . LYS A 1 191 ? 62.855 -4.430 -73.709 1.00 73.38 191 LYS A N 1
ATOM 1496 C CA . LYS A 1 191 ? 64.304 -4.641 -73.823 1.00 73.38 191 LYS A CA 1
ATOM 1497 C C . LYS A 1 191 ? 64.929 -3.797 -74.945 1.00 73.38 191 LYS A C 1
ATOM 1499 O O . LYS A 1 191 ? 65.901 -3.100 -74.678 1.00 73.38 191 LYS A O 1
ATOM 1504 N N . GLN A 1 192 ? 64.355 -3.825 -76.150 1.00 76.69 192 GLN A N 1
ATOM 1505 C CA . GLN A 1 192 ? 64.839 -3.043 -77.293 1.00 76.69 192 GLN A CA 1
ATOM 1506 C C . GLN A 1 192 ? 64.716 -1.542 -77.015 1.00 76.69 192 GLN A C 1
ATOM 1508 O O . GLN A 1 192 ? 65.685 -0.818 -77.206 1.00 76.69 192 GLN A O 1
ATOM 1513 N N . TRP A 1 193 ? 63.607 -1.087 -76.421 1.00 78.12 193 TRP A N 1
ATOM 1514 C CA . TRP A 1 193 ? 63.471 0.314 -76.005 1.00 78.12 193 TRP A CA 1
ATOM 1515 C C . TRP A 1 193 ? 64.536 0.750 -74.984 1.00 78.12 193 TRP A C 1
ATOM 1517 O O . TRP A 1 193 ? 65.091 1.843 -75.084 1.00 78.12 193 TRP A O 1
ATOM 1527 N N . LEU A 1 194 ? 64.862 -0.096 -73.998 1.00 80.12 194 LEU A N 1
ATOM 1528 C CA . LEU A 1 194 ? 65.930 0.186 -73.029 1.00 80.12 194 LEU A CA 1
ATOM 1529 C C . LEU A 1 194 ? 67.331 0.184 -73.664 1.00 80.12 194 LEU A C 1
ATOM 1531 O O . LEU A 1 194 ? 68.228 0.860 -73.153 1.00 80.12 194 LEU A O 1
ATOM 1535 N N . GLU A 1 195 ? 67.526 -0.558 -74.753 1.00 84.56 195 GLU A N 1
ATOM 1536 C CA . GLU A 1 195 ? 68.768 -0.607 -75.531 1.00 84.56 195 GLU A CA 1
ATOM 1537 C C . GLU A 1 195 ? 68.892 0.624 -76.449 1.00 84.56 195 GLU A C 1
ATOM 1539 O O . GLU A 1 195 ? 69.903 1.324 -76.380 1.00 84.56 195 GLU A O 1
ATOM 1544 N N . GLU A 1 196 ? 67.843 0.990 -77.192 1.00 83.31 196 GLU A N 1
ATOM 1545 C CA . GLU A 1 196 ? 67.777 2.215 -78.005 1.00 83.31 196 GLU A CA 1
ATOM 1546 C C . GLU A 1 196 ? 67.888 3.485 -77.156 1.00 83.31 196 GLU A C 1
ATOM 1548 O O . GLU A 1 196 ? 68.683 4.374 -77.461 1.00 83.31 196 GLU A O 1
ATOM 1553 N N . ARG A 1 197 ? 67.170 3.565 -76.028 1.00 84.44 197 ARG A N 1
ATOM 1554 C CA . ARG A 1 197 ? 67.278 4.695 -75.092 1.00 84.44 197 ARG A CA 1
ATOM 1555 C C . ARG A 1 197 ? 68.701 4.847 -74.551 1.00 84.44 197 ARG A C 1
ATOM 1557 O O . ARG A 1 197 ? 69.170 5.972 -74.382 1.00 84.44 197 ARG A O 1
ATOM 1564 N N . ARG A 1 198 ? 69.397 3.734 -74.288 1.00 91.12 198 ARG A N 1
ATOM 1565 C CA . ARG A 1 198 ? 70.800 3.736 -73.847 1.00 91.12 198 ARG A CA 1
ATOM 1566 C C . ARG A 1 198 ? 71.740 4.180 -74.969 1.00 91.12 198 ARG A C 1
ATOM 1568 O O . ARG A 1 198 ? 72.652 4.958 -74.700 1.00 91.12 198 ARG A O 1
ATOM 1575 N N . PHE A 1 199 ? 71.498 3.735 -76.201 1.00 90.56 199 PHE A N 1
ATOM 1576 C CA . PHE A 1 199 ? 72.239 4.167 -77.386 1.00 90.56 199 PHE A CA 1
ATOM 1577 C C . PHE A 1 199 ? 72.090 5.677 -77.622 1.00 90.56 199 PHE A C 1
ATOM 1579 O O . PHE A 1 199 ? 73.089 6.391 -77.634 1.00 90.56 199 PHE A O 1
ATOM 1586 N N . LEU A 1 200 ? 70.855 6.187 -77.682 1.00 92.25 200 LEU A N 1
ATOM 1587 C CA . LEU A 1 200 ? 70.559 7.614 -77.857 1.00 92.25 200 LEU A CA 1
ATOM 1588 C C . LEU A 1 200 ? 71.129 8.477 -76.721 1.00 92.25 200 LEU A C 1
ATOM 1590 O O . LEU A 1 200 ? 71.610 9.581 -76.966 1.00 92.25 200 LEU A O 1
ATOM 1594 N N . GLN A 1 201 ? 71.132 7.983 -75.479 1.00 90.25 201 GLN A N 1
ATOM 1595 C CA . GLN A 1 201 ? 71.775 8.677 -74.359 1.00 90.25 201 GLN A CA 1
ATOM 1596 C C . GLN A 1 201 ? 73.309 8.737 -74.511 1.00 90.25 201 GLN A C 1
ATOM 1598 O O . GLN A 1 201 ? 73.913 9.745 -74.140 1.00 90.25 201 GLN A O 1
ATOM 1603 N N . GLY A 1 202 ? 73.930 7.698 -75.080 1.00 93.31 202 GLY A N 1
ATOM 1604 C CA . GLY A 1 202 ? 75.354 7.672 -75.428 1.00 93.31 202 GLY A CA 1
ATOM 1605 C C . GLY A 1 202 ? 75.705 8.623 -76.576 1.00 93.31 202 GLY A C 1
ATOM 1606 O O . GLY A 1 202 ? 76.613 9.438 -76.429 1.00 93.31 202 GLY A O 1
ATOM 1607 N N . GLU A 1 203 ? 74.942 8.586 -77.672 1.00 93.12 203 GLU A N 1
ATOM 1608 C CA . GLU A 1 203 ? 75.029 9.528 -78.801 1.00 93.12 203 GLU A CA 1
ATOM 1609 C C . GLU A 1 203 ? 74.941 10.984 -78.323 1.00 93.12 203 GLU A C 1
ATOM 1611 O O . GLU A 1 203 ? 75.806 11.805 -78.629 1.00 93.12 203 GLU A O 1
ATOM 1616 N N . MET A 1 204 ? 73.933 11.308 -77.504 1.00 93.56 204 MET A N 1
ATOM 1617 C CA . MET A 1 204 ? 73.720 12.667 -76.997 1.00 93.56 204 MET A CA 1
ATOM 1618 C C . MET A 1 204 ? 74.876 13.131 -76.098 1.00 93.56 204 MET A C 1
ATOM 1620 O O . MET A 1 204 ? 75.271 14.297 -76.156 1.00 93.56 204 MET A O 1
ATOM 1624 N N . GLN A 1 205 ? 75.488 12.226 -75.324 1.00 94.25 205 GLN A N 1
ATOM 1625 C CA . GLN A 1 205 ? 76.701 12.551 -74.574 1.00 94.25 205 GLN A CA 1
ATOM 1626 C C . GLN A 1 205 ? 77.913 12.751 -75.496 1.00 94.25 205 GLN A C 1
ATOM 1628 O O . GLN A 1 205 ? 78.604 13.758 -75.359 1.00 94.25 205 GLN A O 1
ATOM 1633 N N . GLN A 1 206 ? 78.123 11.890 -76.496 1.00 95.25 206 GLN A N 1
ATOM 1634 C CA . GLN A 1 206 ? 79.211 12.062 -77.464 1.00 95.25 206 GLN A CA 1
ATOM 1635 C C . GLN A 1 206 ? 79.072 13.379 -78.254 1.00 95.25 206 GLN A C 1
ATOM 1637 O O . GLN A 1 206 ? 80.071 14.029 -78.566 1.00 95.25 206 GLN A O 1
ATOM 1642 N N . LEU A 1 207 ? 77.843 13.811 -78.553 1.00 95.94 207 LEU A N 1
ATOM 1643 C CA . LEU A 1 207 ? 77.559 15.107 -79.175 1.00 95.94 207 LEU A CA 1
ATOM 1644 C C . LEU A 1 207 ? 77.885 16.288 -78.246 1.00 95.94 207 LEU A C 1
ATOM 1646 O O . LEU A 1 207 ? 78.463 17.267 -78.716 1.00 95.94 207 LEU A O 1
ATOM 1650 N N . ARG A 1 208 ? 77.608 16.193 -76.936 1.00 95.12 208 ARG A N 1
ATOM 1651 C CA . ARG A 1 208 ? 78.071 17.189 -75.945 1.00 95.12 208 ARG A CA 1
ATOM 1652 C C . ARG A 1 208 ? 79.593 17.249 -75.862 1.00 95.12 208 ARG A C 1
ATOM 1654 O O . ARG A 1 208 ? 80.153 18.341 -75.822 1.00 95.12 208 ARG A O 1
ATOM 1661 N N . ASP A 1 209 ? 80.263 16.101 -75.874 1.00 95.44 209 ASP A N 1
ATOM 1662 C CA . ASP A 1 209 ? 81.723 16.031 -75.773 1.00 95.44 209 ASP A CA 1
ATOM 1663 C C . ASP A 1 209 ? 82.391 16.627 -77.029 1.00 95.44 209 ASP A C 1
ATOM 1665 O O . ASP A 1 209 ? 83.335 17.417 -76.919 1.00 95.44 209 ASP A O 1
ATOM 1669 N N . LYS A 1 210 ? 81.840 16.345 -78.222 1.00 96.50 210 LYS A N 1
ATOM 1670 C CA . LYS A 1 210 ? 82.213 16.997 -79.493 1.00 96.50 210 LYS A CA 1
ATOM 1671 C C . LYS A 1 210 ? 81.966 18.509 -79.452 1.00 96.50 210 LYS A C 1
ATOM 1673 O O . LYS A 1 210 ? 82.861 19.270 -79.815 1.00 96.50 210 LYS A O 1
ATOM 1678 N N . LEU A 1 211 ? 80.801 18.957 -78.975 1.00 95.19 211 LEU A N 1
ATOM 1679 C CA . LEU A 1 211 ? 80.480 20.382 -78.831 1.00 95.19 211 LEU A CA 1
ATOM 1680 C C . LEU A 1 211 ? 81.481 21.086 -77.903 1.00 95.19 211 LEU A C 1
ATOM 1682 O O . LEU A 1 211 ? 82.022 22.126 -78.265 1.00 95.19 211 LEU A O 1
ATOM 1686 N N . ALA A 1 212 ? 81.817 20.482 -76.761 1.00 95.75 212 ALA A N 1
ATOM 1687 C CA . ALA A 1 212 ? 82.813 21.014 -75.835 1.00 95.75 212 ALA A CA 1
ATOM 1688 C C . ALA A 1 212 ? 84.231 21.076 -76.441 1.00 95.75 212 ALA A C 1
ATOM 1690 O O . ALA A 1 212 ? 85.027 21.931 -76.052 1.00 95.75 212 ALA A O 1
ATOM 1691 N N . ILE A 1 213 ? 84.578 20.197 -77.391 1.00 95.56 213 ILE A N 1
ATOM 1692 C CA . ILE A 1 213 ? 85.817 20.318 -78.181 1.00 95.56 213 ILE A CA 1
ATOM 1693 C C . ILE A 1 213 ? 85.730 21.526 -79.118 1.00 95.56 213 ILE A C 1
ATOM 1695 O O . ILE A 1 213 ? 86.601 22.390 -79.043 1.00 95.56 213 ILE A O 1
ATOM 1699 N N . VAL A 1 214 ? 84.666 21.637 -79.920 1.00 95.50 214 VAL A N 1
ATOM 1700 C CA . VAL A 1 214 ? 84.459 22.761 -80.852 1.00 95.50 214 VAL A CA 1
ATOM 1701 C C . VAL A 1 214 ? 84.445 24.106 -80.120 1.00 95.50 214 VAL A C 1
ATOM 1703 O O . VAL A 1 214 ? 85.080 25.051 -80.577 1.00 95.50 214 VAL A O 1
ATOM 1706 N N . GLU A 1 215 ? 83.824 24.195 -78.942 1.00 93.94 215 GLU A N 1
ATOM 1707 C CA . GLU A 1 215 ? 83.866 25.395 -78.103 1.00 93.94 215 GLU A CA 1
ATOM 1708 C C . GLU A 1 215 ? 85.285 25.785 -77.669 1.00 93.94 215 GLU A C 1
ATOM 1710 O O . GLU A 1 215 ? 85.608 26.974 -77.646 1.00 93.94 215 GLU A O 1
ATOM 1715 N N . ARG A 1 216 ? 86.134 24.818 -77.289 1.00 95.44 216 ARG A N 1
ATOM 1716 C CA . ARG A 1 216 ? 87.534 25.099 -76.923 1.00 95.44 216 ARG A CA 1
ATOM 1717 C C . ARG A 1 216 ? 88.325 25.563 -78.143 1.00 95.44 216 ARG A C 1
ATOM 1719 O O . ARG A 1 216 ? 89.056 26.546 -78.032 1.00 95.44 216 ARG A O 1
ATOM 1726 N N . THR A 1 217 ? 88.134 24.916 -79.293 1.00 94.44 217 THR A N 1
ATOM 1727 C CA . THR A 1 217 ? 88.751 25.323 -80.562 1.00 94.44 217 THR A CA 1
ATOM 1728 C C . THR A 1 217 ? 88.345 26.751 -80.922 1.00 94.44 217 THR A C 1
ATOM 1730 O O . THR A 1 217 ? 89.220 27.606 -81.029 1.00 94.44 217 THR A O 1
ATOM 1733 N N . ALA A 1 218 ? 87.046 27.063 -80.957 1.00 94.25 218 ALA A N 1
ATOM 1734 C CA . ALA A 1 218 ? 86.532 28.399 -81.262 1.00 94.25 218 ALA A CA 1
ATOM 1735 C C . ALA A 1 218 ? 87.034 29.479 -80.279 1.00 94.25 218 ALA A C 1
ATOM 1737 O O . ALA A 1 218 ? 87.371 30.587 -80.694 1.00 94.25 218 ALA A O 1
ATOM 1738 N N . LYS A 1 219 ? 87.156 29.160 -78.979 1.00 93.75 219 LYS A N 1
ATOM 1739 C CA . LYS A 1 219 ? 87.770 30.058 -77.979 1.00 93.75 219 LYS A CA 1
ATOM 1740 C C . LYS A 1 219 ? 89.257 30.310 -78.282 1.00 93.75 219 LYS A C 1
ATOM 1742 O O . LYS A 1 219 ? 89.703 31.452 -78.190 1.00 93.75 219 LYS A O 1
ATOM 1747 N N . SER A 1 220 ? 90.010 29.287 -78.693 1.00 92.44 220 SER A N 1
ATOM 1748 C CA . SER A 1 220 ? 91.421 29.437 -79.085 1.00 92.44 220 SER A CA 1
ATOM 1749 C C . SER A 1 220 ? 91.604 30.189 -80.413 1.00 92.44 220 SER A C 1
ATOM 1751 O O . SER A 1 220 ? 92.495 31.028 -80.523 1.00 92.44 220 SER A O 1
ATOM 1753 N N . GLU A 1 221 ? 90.720 29.979 -81.391 1.00 91.62 221 GLU A N 1
ATOM 1754 C CA . GLU A 1 221 ? 90.701 30.714 -82.661 1.00 91.62 221 GLU A CA 1
ATOM 1755 C C . GLU A 1 221 ? 90.347 32.190 -82.452 1.00 91.62 221 GLU A C 1
ATOM 1757 O O . GLU A 1 221 ? 90.968 33.056 -83.066 1.00 91.62 221 GLU A O 1
ATOM 1762 N N . ALA A 1 222 ? 89.417 32.502 -81.542 1.00 91.69 222 ALA A N 1
ATOM 1763 C CA . ALA A 1 222 ? 89.097 33.876 -81.163 1.00 91.69 222 ALA A CA 1
ATOM 1764 C C . ALA A 1 222 ? 90.305 34.597 -80.533 1.00 91.69 222 ALA A C 1
ATOM 1766 O O . ALA A 1 222 ? 90.631 35.709 -80.947 1.00 91.69 222 ALA A O 1
ATOM 1767 N N . GLN A 1 223 ? 91.025 33.943 -79.614 1.00 91.88 223 GLN A N 1
ATOM 1768 C CA . GLN A 1 223 ? 92.276 34.469 -79.042 1.00 91.88 223 GLN A CA 1
ATOM 1769 C C . GLN A 1 223 ? 93.370 34.655 -80.107 1.00 91.88 223 GLN A C 1
ATOM 1771 O O . GLN A 1 223 ? 94.118 35.636 -80.087 1.00 91.88 223 GLN A O 1
ATOM 1776 N N . LEU A 1 224 ? 93.469 33.731 -81.068 1.00 92.19 224 LEU A N 1
ATOM 1777 C CA . LEU A 1 224 ? 94.429 33.836 -82.164 1.00 92.19 224 LEU A CA 1
ATOM 1778 C C . LEU A 1 224 ? 94.071 34.997 -83.108 1.00 92.19 224 LEU A C 1
ATOM 1780 O O . LEU A 1 224 ? 94.951 35.764 -83.498 1.00 92.19 224 LEU A O 1
ATOM 1784 N N . LYS A 1 225 ? 92.781 35.175 -83.414 1.00 91.81 225 LYS A N 1
ATOM 1785 C CA . LYS A 1 225 ? 92.238 36.291 -84.199 1.00 91.81 225 LYS A CA 1
ATOM 1786 C C . LYS A 1 225 ? 92.509 37.638 -83.529 1.00 91.81 225 LYS A C 1
ATOM 1788 O O . LYS A 1 225 ? 93.010 38.534 -84.200 1.00 91.81 225 LYS A O 1
ATOM 1793 N N . GLU A 1 226 ? 92.271 37.762 -82.226 1.00 90.56 226 GLU A N 1
ATOM 1794 C CA . GLU A 1 226 ? 92.596 38.962 -81.442 1.00 90.56 226 GLU A CA 1
ATOM 1795 C C . GLU A 1 226 ? 94.102 39.280 -81.508 1.00 90.56 226 GLU A C 1
ATOM 1797 O O . GLU A 1 226 ? 94.500 40.404 -81.820 1.00 90.56 226 GLU A O 1
ATOM 1802 N N . LYS A 1 227 ? 94.963 38.267 -81.347 1.00 91.81 227 LYS A N 1
ATOM 1803 C CA . LYS A 1 227 ? 96.424 38.398 -81.493 1.00 91.81 227 LYS A CA 1
ATOM 1804 C C . LYS A 1 227 ? 96.856 38.835 -82.902 1.00 91.81 227 LYS A C 1
ATOM 1806 O O . LYS A 1 227 ? 97.830 39.580 -83.031 1.00 91.81 227 LYS A O 1
ATOM 1811 N N . TYR A 1 228 ? 96.163 38.398 -83.955 1.00 92.19 228 TYR A N 1
ATOM 1812 C CA . TYR A 1 228 ? 96.401 38.877 -85.321 1.00 92.19 228 TYR A CA 1
ATOM 1813 C C . TYR A 1 228 ? 95.867 40.300 -85.546 1.00 92.19 228 TYR A C 1
ATOM 1815 O O . TYR A 1 228 ? 96.557 41.093 -86.180 1.00 92.19 228 TYR A O 1
ATOM 1823 N N . GLN A 1 229 ? 94.708 40.661 -84.985 1.00 88.62 229 GLN A N 1
ATOM 1824 C CA . GLN A 1 229 ? 94.157 42.020 -85.057 1.00 88.62 229 GLN A CA 1
ATOM 1825 C C . GLN A 1 229 ? 95.062 43.042 -84.354 1.00 88.62 229 GLN A C 1
ATOM 1827 O O . GLN A 1 229 ? 95.339 44.095 -84.920 1.00 88.62 229 GLN A O 1
ATOM 1832 N N . LEU A 1 230 ? 95.610 42.711 -83.179 1.00 89.69 230 LEU A N 1
ATOM 1833 C CA . LEU A 1 230 ? 96.601 43.549 -82.492 1.00 89.69 230 LEU A CA 1
ATOM 1834 C C . LEU A 1 230 ? 97.872 43.750 -83.336 1.00 89.69 230 LEU A C 1
ATOM 1836 O O . LEU A 1 230 ? 98.384 44.862 -83.423 1.00 89.69 230 LEU A O 1
ATOM 1840 N N . ARG A 1 231 ? 98.364 42.696 -84.003 1.00 87.75 231 ARG A N 1
ATOM 1841 C CA . ARG A 1 231 ? 99.516 42.792 -84.920 1.00 87.75 231 ARG A CA 1
ATOM 1842 C C . ARG A 1 231 ? 99.222 43.644 -86.153 1.00 87.75 231 ARG A C 1
ATOM 1844 O O . ARG A 1 231 ? 100.075 44.438 -86.535 1.00 87.75 231 ARG A O 1
ATOM 1851 N N . LEU A 1 232 ? 98.041 43.492 -86.753 1.00 84.94 232 LEU A N 1
ATOM 1852 C CA . LEU A 1 232 ? 97.606 44.314 -87.882 1.00 84.94 232 LEU A CA 1
ATOM 1853 C C . LEU A 1 232 ? 97.560 45.790 -87.476 1.00 84.94 232 LEU A C 1
ATOM 1855 O O . LEU A 1 232 ? 98.166 46.616 -88.147 1.00 84.94 232 LEU A O 1
ATOM 1859 N N . LYS A 1 233 ? 96.959 46.096 -86.322 1.00 84.62 233 LYS A N 1
ATOM 1860 C CA . LYS A 1 233 ? 96.870 47.462 -85.803 1.00 84.62 233 LYS A CA 1
ATOM 1861 C C . LYS A 1 233 ? 98.244 48.102 -85.569 1.00 84.62 233 LYS A C 1
ATOM 1863 O O . LYS A 1 233 ? 98.440 49.254 -85.928 1.00 84.62 233 LYS A O 1
ATOM 1868 N N . VAL A 1 234 ? 99.222 47.358 -85.046 1.00 83.44 234 VAL A N 1
ATOM 1869 C CA . VAL A 1 234 ? 100.604 47.860 -84.887 1.00 83.44 234 VAL A CA 1
ATOM 1870 C C . VAL A 1 234 ? 101.281 48.128 -86.241 1.00 83.44 234 VAL A C 1
ATOM 1872 O O . VAL A 1 234 ? 102.063 49.072 -86.355 1.00 83.44 234 VAL A O 1
ATOM 1875 N N . LEU A 1 235 ? 100.976 47.351 -87.287 1.00 81.06 235 LEU A N 1
ATOM 1876 C CA . LEU A 1 235 ? 101.465 47.613 -88.649 1.00 81.06 235 LEU A CA 1
ATOM 1877 C C . LEU A 1 235 ? 100.773 48.831 -89.282 1.00 81.06 235 LEU A C 1
ATOM 1879 O O . LEU A 1 235 ? 101.447 49.647 -89.907 1.00 81.06 235 LEU A O 1
ATOM 1883 N N . GLU A 1 236 ? 99.467 49.000 -89.072 1.00 80.69 236 GLU A N 1
ATOM 1884 C CA . GLU A 1 236 ? 98.715 50.199 -89.468 1.00 80.69 236 GLU A CA 1
ATOM 1885 C C . GLU A 1 236 ? 99.257 51.452 -88.761 1.00 80.69 236 GLU A C 1
ATOM 1887 O O . GLU A 1 236 ? 99.528 52.457 -89.413 1.00 80.69 236 GLU A O 1
ATOM 1892 N N . GLU A 1 237 ? 99.489 51.385 -87.447 1.00 76.00 237 GLU A N 1
ATOM 1893 C CA . GLU A 1 237 ? 100.095 52.455 -86.644 1.00 76.00 237 GLU A CA 1
ATOM 1894 C C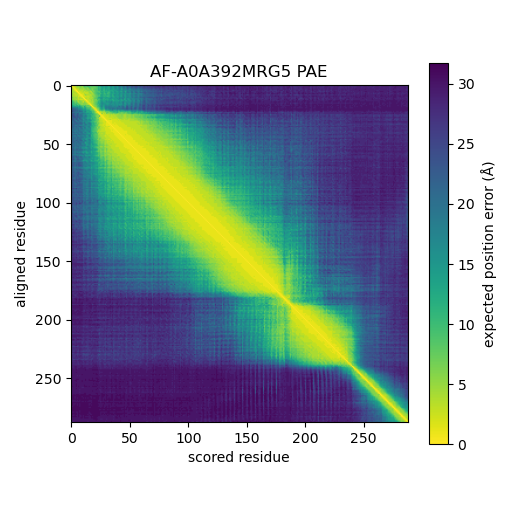 . GLU A 1 237 ? 101.539 52.753 -87.096 1.00 76.00 237 GLU A C 1
ATOM 1896 O O . GLU A 1 237 ? 101.922 53.920 -87.167 1.00 76.00 237 GLU A O 1
ATOM 1901 N N . SER A 1 238 ? 102.313 51.739 -87.506 1.00 69.38 238 SER A N 1
ATOM 1902 C CA . SER A 1 238 ? 103.660 51.920 -88.080 1.00 69.38 238 SER A CA 1
ATOM 1903 C C . SER A 1 238 ? 103.629 52.606 -89.453 1.00 69.38 238 SER A C 1
ATOM 1905 O O . SER A 1 238 ? 104.433 53.498 -89.715 1.00 69.38 238 SER A O 1
ATOM 1907 N N . LEU A 1 239 ? 102.677 52.240 -90.321 1.00 61.38 239 LEU A N 1
ATOM 1908 C CA . LEU A 1 239 ? 102.489 52.861 -91.637 1.00 61.38 239 LEU A CA 1
ATOM 1909 C C . LEU A 1 239 ? 101.957 54.301 -91.519 1.00 61.38 239 LEU A C 1
ATOM 1911 O O . LEU A 1 239 ? 102.322 55.174 -92.303 1.00 61.38 239 LEU A O 1
ATOM 1915 N N . ARG A 1 240 ? 101.123 54.563 -90.506 1.00 61.81 240 ARG A N 1
ATOM 1916 C CA . ARG A 1 240 ? 100.537 55.878 -90.197 1.00 61.81 240 ARG A CA 1
ATOM 1917 C C . ARG A 1 240 ? 101.477 56.792 -89.402 1.00 61.81 240 ARG A C 1
ATOM 1919 O O . ARG A 1 240 ? 101.272 58.001 -89.392 1.00 61.81 240 ARG A O 1
ATOM 1926 N N . GLY A 1 241 ? 102.499 56.236 -88.750 1.00 45.00 241 GLY A N 1
ATOM 1927 C CA . GLY A 1 241 ? 103.463 56.969 -87.924 1.00 45.00 241 GLY A CA 1
ATOM 1928 C C . GLY A 1 241 ? 104.491 57.793 -88.707 1.00 45.00 241 GLY A C 1
ATOM 1929 O O . GLY A 1 241 ? 105.143 58.658 -88.127 1.00 45.00 241 GLY A O 1
ATOM 1930 N N . ASN A 1 242 ? 104.631 57.570 -90.019 1.00 41.88 242 ASN A N 1
ATOM 1931 C CA . ASN A 1 242 ? 105.716 58.149 -90.815 1.00 41.88 242 ASN A CA 1
ATOM 1932 C C . ASN A 1 242 ? 105.361 59.454 -91.568 1.00 41.88 242 ASN A C 1
ATOM 1934 O O . ASN A 1 242 ? 105.932 59.735 -92.624 1.00 41.88 242 ASN A O 1
ATOM 1938 N N . SER A 1 243 ? 104.441 60.269 -91.028 1.00 33.38 243 SER A N 1
ATOM 1939 C CA . SER A 1 243 ? 104.262 61.696 -91.375 1.00 33.38 243 SER A CA 1
ATOM 1940 C C . SER A 1 243 ? 103.520 62.484 -90.274 1.00 33.38 243 SER A C 1
ATOM 1942 O O . SER A 1 243 ? 102.331 62.271 -90.079 1.00 33.38 243 SER A O 1
ATOM 1944 N N . ASN A 1 244 ? 104.227 63.424 -89.619 1.00 34.97 244 ASN A N 1
ATOM 1945 C CA . ASN A 1 244 ? 103.765 64.516 -88.723 1.00 34.97 244 ASN A CA 1
ATOM 1946 C C . ASN A 1 244 ? 102.761 64.140 -87.594 1.00 34.97 244 ASN A C 1
ATOM 1948 O O . ASN A 1 244 ? 101.582 63.948 -87.849 1.00 34.97 244 ASN A O 1
ATOM 1952 N N . GLY A 1 245 ? 103.083 64.095 -86.294 1.00 33.28 245 GLY A N 1
ATOM 1953 C CA . GLY A 1 245 ? 103.989 64.937 -85.497 1.00 33.28 245 GLY A CA 1
ATOM 1954 C C . GLY A 1 245 ? 103.203 65.809 -84.484 1.00 33.28 245 GLY A C 1
ATOM 1955 O O . GLY A 1 245 ? 102.262 66.481 -84.888 1.00 33.28 245 GLY A O 1
ATOM 1956 N N . GLY A 1 246 ? 103.601 65.845 -83.195 1.00 32.12 246 GLY A N 1
ATOM 1957 C CA . GLY A 1 246 ? 103.193 66.908 -82.241 1.00 32.12 246 GLY A CA 1
ATOM 1958 C C . GLY A 1 246 ? 102.715 66.515 -80.820 1.00 32.12 246 GLY A C 1
ATOM 1959 O O . GLY A 1 246 ? 101.529 66.309 -80.627 1.00 32.12 246 GLY A O 1
ATOM 1960 N N . ASN A 1 247 ? 103.636 66.532 -79.838 1.00 31.36 247 ASN A N 1
ATOM 1961 C CA . ASN A 1 247 ? 103.510 66.863 -78.386 1.00 31.36 247 ASN A CA 1
ATOM 1962 C C . ASN A 1 247 ? 102.322 66.334 -77.512 1.00 31.36 247 ASN A C 1
ATOM 1964 O O . ASN A 1 247 ? 101.163 66.560 -77.819 1.00 31.36 247 ASN A O 1
ATOM 1968 N N . ARG A 1 248 ? 102.569 65.595 -76.400 1.00 35.56 248 ARG A N 1
ATOM 1969 C CA . ARG A 1 248 ? 102.853 66.052 -74.989 1.00 35.56 248 ARG A CA 1
ATOM 1970 C C . ARG A 1 248 ? 101.633 66.732 -74.306 1.00 35.56 248 ARG A C 1
ATOM 1972 O O . ARG A 1 248 ? 101.091 67.652 -74.896 1.00 35.56 248 ARG A O 1
ATOM 1979 N N . SER A 1 249 ? 101.132 66.373 -73.107 1.00 28.73 249 SER A N 1
ATOM 1980 C CA . SER A 1 249 ? 101.746 65.976 -71.802 1.00 28.73 249 SER A CA 1
ATOM 1981 C C . SER A 1 249 ? 100.678 65.291 -70.881 1.00 28.73 249 SER A C 1
ATOM 1983 O O . SER A 1 249 ? 99.516 65.657 -71.004 1.00 28.73 249 SER A O 1
ATOM 1985 N N . THR A 1 250 ? 100.896 64.194 -70.117 1.00 31.77 250 THR A N 1
ATOM 1986 C CA . THR A 1 250 ? 101.358 64.027 -68.686 1.00 31.77 250 THR A CA 1
ATOM 1987 C C . THR A 1 250 ? 100.748 64.951 -67.606 1.00 31.77 250 THR A C 1
ATOM 1989 O O . THR A 1 250 ? 100.570 66.121 -67.946 1.00 31.77 250 THR A O 1
ATOM 1992 N N . PRO A 1 251 ? 100.624 64.571 -66.293 1.00 55.06 251 PRO A N 1
ATOM 1993 C CA . PRO A 1 251 ? 100.784 63.279 -65.550 1.00 55.06 251 PRO A CA 1
ATOM 1994 C C . PRO A 1 251 ? 99.463 62.901 -64.773 1.00 55.06 251 PRO A C 1
ATOM 1996 O O . PRO A 1 251 ? 98.418 63.278 -65.285 1.00 55.06 251 PRO A O 1
ATOM 1999 N N . GLU A 1 252 ? 99.301 62.214 -63.612 1.00 33.69 252 GLU A N 1
ATOM 2000 C CA . GLU A 1 252 ? 100.063 61.373 -62.628 1.00 33.69 252 GLU A CA 1
ATOM 2001 C C . GLU A 1 252 ? 99.042 60.509 -61.810 1.00 33.69 252 GLU A C 1
ATOM 2003 O O . GLU A 1 252 ? 97.909 60.947 -61.626 1.00 33.69 252 GLU A O 1
ATOM 2008 N N . GLY A 1 253 ? 99.462 59.380 -61.213 1.00 30.88 253 GLY A N 1
ATOM 2009 C CA . GLY A 1 253 ? 98.927 58.820 -59.949 1.00 30.88 253 GLY A CA 1
ATOM 2010 C C . GLY A 1 253 ? 97.656 57.938 -59.981 1.00 30.88 253 GLY A C 1
ATOM 2011 O O . GLY A 1 253 ? 96.808 58.081 -60.852 1.00 30.88 253 GLY A O 1
ATOM 2012 N N . ARG A 1 254 ? 97.415 57.019 -59.020 1.00 34.84 254 ARG A N 1
ATOM 2013 C CA . ARG A 1 254 ? 98.278 56.419 -57.964 1.00 34.84 254 ARG A CA 1
ATOM 2014 C C . ARG A 1 254 ? 97.554 55.221 -57.287 1.00 34.84 254 ARG A C 1
ATOM 2016 O O . ARG A 1 254 ? 96.343 55.294 -57.126 1.00 34.84 254 ARG A O 1
ATOM 2023 N N . SER A 1 255 ? 98.296 54.234 -56.747 1.00 30.41 255 SER A N 1
ATOM 2024 C CA . SER A 1 255 ? 97.852 53.253 -55.705 1.00 30.41 255 SER A CA 1
ATOM 2025 C C . SER A 1 255 ? 96.729 52.227 -56.039 1.00 30.41 255 SER A C 1
ATOM 2027 O O . SER A 1 255 ? 96.009 52.396 -57.010 1.00 30.41 255 SER A O 1
ATOM 2029 N N . VAL A 1 256 ? 96.453 51.163 -55.249 1.00 31.33 256 VAL A N 1
ATOM 2030 C CA . VAL A 1 256 ? 97.323 50.130 -54.606 1.00 31.33 256 VAL A CA 1
ATOM 2031 C C . VAL A 1 256 ? 96.477 48.903 -54.140 1.00 31.33 256 VAL A C 1
ATOM 2033 O O . VAL A 1 256 ? 95.387 49.076 -53.615 1.00 31.33 256 VAL A O 1
ATOM 2036 N N . SER A 1 257 ? 97.008 47.680 -54.312 1.00 33.03 257 SER A N 1
ATOM 2037 C CA . SER A 1 257 ? 96.718 46.380 -53.630 1.00 33.03 257 SER A CA 1
ATOM 2038 C C . SER A 1 257 ? 95.290 45.817 -53.340 1.00 33.03 257 SER A C 1
ATOM 2040 O O . SER A 1 257 ? 94.525 46.388 -52.576 1.0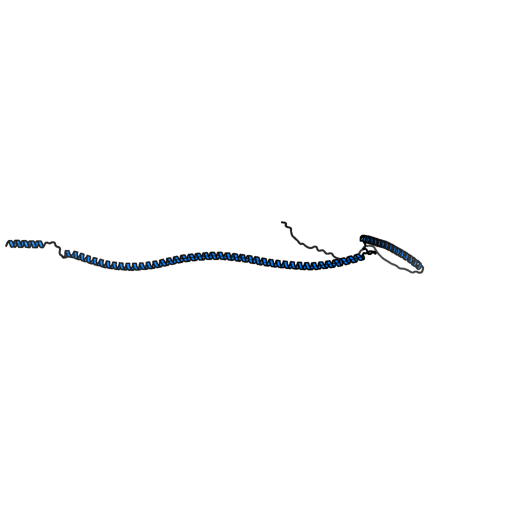0 33.03 257 SER A O 1
ATOM 2042 N N . ASN A 1 258 ? 95.126 44.524 -53.689 1.00 32.06 258 ASN A N 1
ATOM 2043 C CA . ASN A 1 258 ? 94.514 43.409 -52.914 1.00 32.06 258 ASN A CA 1
ATOM 2044 C C . ASN A 1 258 ? 92.994 43.270 -52.587 1.00 32.06 258 ASN A C 1
ATOM 2046 O O . ASN A 1 258 ? 92.282 44.206 -52.261 1.00 32.06 258 ASN A O 1
ATOM 2050 N N . SER A 1 259 ? 92.609 41.981 -52.472 1.00 30.75 259 SER A N 1
ATOM 2051 C CA . SER A 1 259 ? 91.563 41.375 -51.605 1.00 30.75 259 SER A CA 1
ATOM 2052 C C . SER A 1 259 ? 90.065 41.326 -51.996 1.00 30.75 259 SER A C 1
ATOM 2054 O O . SER A 1 259 ? 89.293 42.238 -51.740 1.00 30.75 259 SER A O 1
ATOM 2056 N N . ARG A 1 260 ? 89.633 40.100 -52.354 1.00 35.16 260 ARG A N 1
ATOM 2057 C CA . ARG A 1 260 ? 88.518 39.315 -51.748 1.00 35.16 260 ARG A CA 1
ATOM 2058 C C . ARG A 1 260 ? 87.120 39.964 -51.561 1.00 35.16 260 ARG A C 1
ATOM 2060 O O . ARG A 1 260 ? 86.878 40.584 -50.531 1.00 35.16 260 ARG A O 1
ATOM 2067 N N . ARG A 1 261 ? 86.148 39.548 -52.396 1.00 38.19 261 ARG A N 1
ATOM 2068 C CA . ARG A 1 261 ? 84.732 39.129 -52.110 1.00 38.19 261 ARG A CA 1
ATOM 2069 C C . ARG A 1 261 ? 84.110 38.630 -53.447 1.00 38.19 261 ARG A C 1
ATOM 2071 O O . ARG A 1 261 ? 84.631 39.017 -54.484 1.00 38.19 261 ARG A O 1
ATOM 2078 N N . GLN A 1 262 ? 83.205 37.644 -53.579 1.00 36.66 262 GLN A N 1
ATOM 2079 C CA . GLN A 1 262 ? 81.931 37.257 -52.919 1.00 36.66 262 GLN A CA 1
ATOM 2080 C C . GLN A 1 262 ? 80.720 38.171 -53.206 1.00 36.66 262 GLN A C 1
ATOM 2082 O O . GLN A 1 262 ? 80.852 39.387 -53.133 1.00 36.66 262 GLN A O 1
ATOM 2087 N N . SER A 1 263 ? 79.537 37.538 -53.345 1.00 35.00 263 SER A N 1
ATOM 2088 C CA . SER A 1 263 ? 78.173 38.126 -53.393 1.00 35.00 263 SER A CA 1
ATOM 2089 C C . SER A 1 263 ? 77.771 38.874 -54.686 1.00 35.00 263 SER A C 1
ATOM 2091 O O . SER A 1 263 ? 78.631 39.442 -55.344 1.00 35.00 263 SER A O 1
ATOM 2093 N N . LEU A 1 264 ? 76.491 38.922 -55.114 1.00 37.75 264 LEU A N 1
ATOM 2094 C CA . LEU A 1 264 ? 75.247 38.266 -54.635 1.00 37.75 264 LEU A CA 1
ATOM 2095 C C . LEU A 1 264 ? 74.177 38.209 -55.761 1.00 37.75 264 LEU A C 1
ATOM 2097 O O . LEU A 1 264 ? 74.160 39.094 -56.610 1.00 37.75 264 LEU A O 1
ATOM 2101 N N . GLY A 1 265 ? 73.226 37.265 -55.681 1.00 32.81 265 GLY A N 1
ATOM 2102 C CA . GLY A 1 265 ? 71.908 37.330 -56.350 1.00 32.81 265 GLY A CA 1
ATOM 2103 C C . GLY A 1 265 ? 71.607 36.140 -57.277 1.00 32.81 265 GLY A C 1
ATOM 2104 O O . GLY A 1 265 ? 72.441 35.800 -58.105 1.00 32.81 265 GLY A O 1
ATOM 2105 N N . GLY A 1 266 ? 70.452 35.468 -57.192 1.00 34.41 266 GLY A N 1
ATOM 2106 C CA . GLY A 1 266 ? 69.327 35.592 -56.247 1.00 34.41 266 GLY A CA 1
ATOM 2107 C C . GLY A 1 266 ? 68.244 34.524 -56.52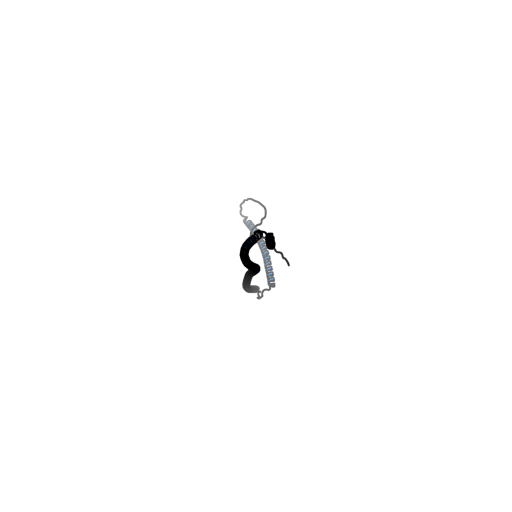1 1.00 34.41 266 GLY A C 1
ATOM 2108 O O . GLY A 1 266 ? 68.368 33.817 -57.517 1.00 34.41 266 GLY A O 1
ATOM 2109 N N . ALA A 1 267 ? 67.202 34.455 -55.672 1.00 32.56 267 ALA A N 1
ATOM 2110 C CA . ALA A 1 267 ? 66.087 33.477 -55.696 1.00 32.56 267 ALA A CA 1
ATOM 2111 C C . ALA A 1 267 ? 66.493 31.992 -55.454 1.00 32.56 267 ALA A C 1
ATOM 2113 O O . ALA A 1 267 ? 67.561 31.553 -55.864 1.00 32.56 267 ALA A O 1
ATOM 2114 N N . ASP A 1 268 ? 65.717 31.135 -54.777 1.00 32.19 268 ASP A N 1
ATOM 2115 C CA . ASP A 1 268 ? 64.487 31.336 -53.987 1.00 32.19 268 ASP A CA 1
ATOM 2116 C C . ASP A 1 268 ? 64.277 30.163 -52.991 1.00 32.19 268 ASP A C 1
ATOM 2118 O O . ASP A 1 268 ? 65.015 29.178 -53.032 1.00 32.19 268 ASP A O 1
ATOM 2122 N N . ASN A 1 269 ? 63.195 30.234 -52.197 1.00 36.38 269 ASN A N 1
ATOM 2123 C CA . ASN A 1 269 ? 62.493 29.134 -51.493 1.00 36.38 269 ASN A CA 1
ATOM 2124 C C . ASN A 1 269 ? 62.784 28.856 -49.995 1.00 36.38 269 ASN A C 1
ATOM 2126 O O . ASN A 1 269 ? 63.643 28.070 -49.613 1.00 36.38 269 ASN A O 1
ATOM 2130 N N .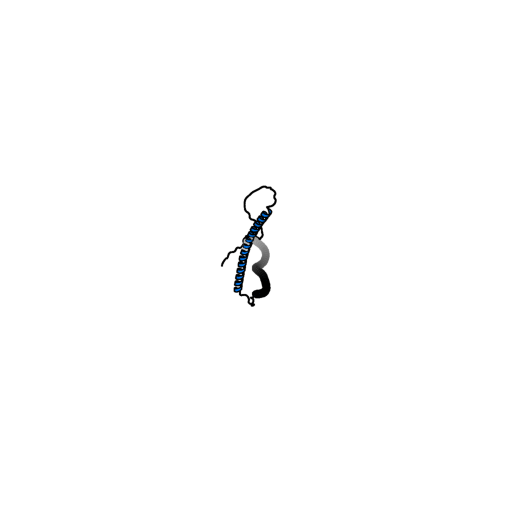 PHE A 1 270 ? 61.874 29.398 -49.179 1.00 35.09 270 PHE A N 1
ATOM 2131 C CA . PHE A 1 270 ? 61.037 28.691 -48.192 1.00 35.09 270 PHE A CA 1
ATOM 2132 C C . PHE A 1 270 ? 61.617 27.946 -46.966 1.00 35.09 270 PHE A C 1
ATOM 2134 O O . PHE A 1 270 ? 62.115 26.827 -47.020 1.00 35.09 270 PHE A O 1
ATOM 2141 N N . SER A 1 271 ? 61.206 28.497 -45.816 1.00 37.59 271 SER A N 1
ATOM 2142 C CA . SER A 1 271 ? 60.479 27.782 -44.752 1.00 37.59 271 SER A CA 1
ATOM 2143 C C . SER A 1 271 ? 61.237 26.837 -43.819 1.00 37.59 271 SER A C 1
ATOM 2145 O O . SER A 1 271 ? 61.275 25.619 -43.991 1.00 37.59 271 SER A O 1
ATOM 2147 N N . LYS A 1 272 ? 61.599 27.394 -42.659 1.00 44.62 272 LYS A N 1
ATOM 2148 C CA . LYS A 1 272 ? 61.509 26.679 -41.381 1.00 44.62 272 LYS A CA 1
ATOM 2149 C C . LYS A 1 272 ? 61.047 27.649 -40.293 1.00 44.62 272 LYS A C 1
ATOM 2151 O O . LYS A 1 272 ? 61.669 28.695 -40.121 1.00 44.62 272 LYS A O 1
ATOM 2156 N N . PRO A 1 273 ? 59.979 27.310 -39.558 1.00 46.31 273 PRO A N 1
ATOM 2157 C CA . PRO A 1 273 ? 60.115 27.425 -38.115 1.00 46.31 273 PRO A CA 1
ATOM 2158 C C . PRO A 1 273 ? 59.677 26.173 -37.354 1.00 46.31 273 PRO A C 1
ATOM 2160 O O . PRO A 1 273 ? 58.783 25.418 -37.725 1.00 46.31 273 PRO A O 1
ATOM 2163 N N . THR A 1 274 ? 60.360 26.026 -36.233 1.00 40.06 274 THR A N 1
ATOM 2164 C CA . THR A 1 274 ? 60.069 25.244 -35.040 1.00 40.06 274 THR A CA 1
ATOM 2165 C C . THR A 1 274 ? 58.588 25.207 -34.639 1.00 40.06 274 THR A C 1
ATOM 2167 O O . THR A 1 274 ? 57.969 26.251 -34.461 1.00 40.06 274 THR A O 1
ATOM 2170 N N . SER A 1 275 ? 58.083 24.017 -34.312 1.00 36.53 275 SER A N 1
ATOM 2171 C CA . SER A 1 275 ? 57.240 23.810 -33.126 1.00 36.53 275 SER A CA 1
ATOM 2172 C C . SER A 1 275 ? 57.275 22.333 -32.741 1.00 36.53 275 SER A C 1
ATOM 2174 O O . SER A 1 275 ? 57.094 21.471 -33.596 1.00 36.53 275 SER A O 1
ATOM 2176 N N . ASN A 1 276 ? 57.538 22.032 -31.470 1.00 41.28 276 ASN A N 1
ATOM 2177 C CA . ASN A 1 276 ? 57.430 20.679 -30.927 1.00 41.28 276 ASN A CA 1
ATOM 2178 C C . ASN A 1 276 ? 56.759 20.802 -29.554 1.00 41.28 276 ASN A C 1
ATOM 2180 O O . ASN A 1 276 ? 57.367 21.320 -28.619 1.00 41.28 276 ASN A O 1
ATOM 2184 N N . GLY A 1 277 ? 55.477 20.438 -29.468 1.00 34.69 277 GLY A N 1
ATOM 2185 C CA . GLY A 1 277 ? 54.598 20.870 -28.381 1.00 34.69 277 GLY A CA 1
ATOM 2186 C C . GLY A 1 277 ? 53.684 19.771 -27.842 1.00 34.69 277 GLY A C 1
ATOM 2187 O O . GLY A 1 277 ? 52.773 19.334 -28.528 1.00 34.69 277 GLY A O 1
ATOM 2188 N N . PHE A 1 278 ? 53.924 19.422 -26.577 1.00 37.25 278 PHE A N 1
ATOM 2189 C CA . PHE A 1 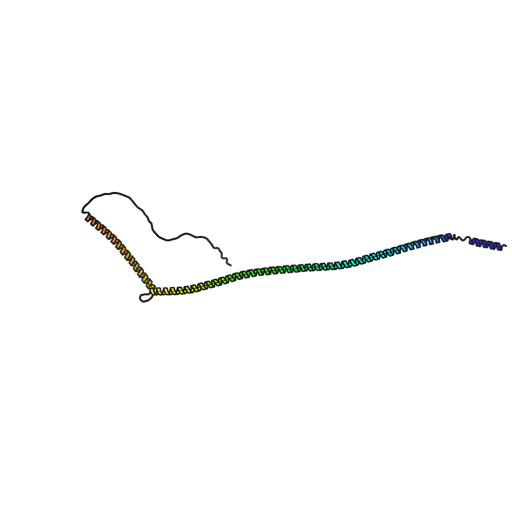278 ? 52.986 18.878 -25.585 1.00 37.25 278 PHE A CA 1
ATOM 2190 C C . PHE A 1 278 ? 52.165 17.600 -25.874 1.00 37.25 278 PHE A C 1
ATOM 2192 O O . PHE A 1 278 ? 51.150 17.596 -26.555 1.00 37.25 278 PHE A O 1
ATOM 2199 N N . LEU A 1 279 ? 52.566 16.545 -25.151 1.00 44.06 279 LEU A N 1
ATOM 2200 C CA . LEU A 1 279 ? 51.736 15.715 -24.258 1.00 44.06 279 LEU A CA 1
ATOM 2201 C C . LEU A 1 279 ? 50.260 15.450 -24.633 1.00 44.06 279 LEU A C 1
ATOM 2203 O O . LEU A 1 279 ? 49.412 16.313 -24.439 1.00 44.06 279 LEU A O 1
ATOM 2207 N N . HIS A 1 280 ? 49.920 14.178 -24.876 1.00 36.28 280 HIS A N 1
ATOM 2208 C CA . HIS A 1 280 ? 49.143 13.356 -23.920 1.00 36.28 280 HIS A CA 1
ATOM 2209 C C . HIS A 1 280 ? 48.921 11.924 -24.446 1.00 36.28 280 HIS A C 1
ATOM 2211 O O . HIS A 1 280 ? 48.529 11.768 -25.596 1.00 36.28 280 HIS A O 1
ATOM 2217 N N . ARG A 1 281 ? 49.058 10.897 -23.582 1.00 35.97 281 ARG A N 1
ATOM 2218 C CA . ARG A 1 281 ? 47.995 9.918 -23.216 1.00 35.97 281 ARG A CA 1
ATOM 2219 C C . ARG A 1 281 ? 48.523 8.875 -22.208 1.00 35.97 281 ARG A C 1
ATOM 2221 O O . ARG A 1 281 ? 49.609 8.339 -22.381 1.00 35.97 281 ARG A O 1
ATOM 2228 N N . ARG A 1 282 ? 47.742 8.569 -21.162 1.00 39.97 282 ARG A N 1
ATOM 2229 C CA . ARG A 1 282 ? 47.925 7.385 -20.290 1.00 39.97 282 ARG A CA 1
ATOM 2230 C C . ARG A 1 282 ? 47.175 6.186 -20.889 1.00 39.97 282 ARG A C 1
ATOM 2232 O O . ARG A 1 282 ? 46.128 6.407 -21.492 1.00 39.97 282 ARG A O 1
ATOM 2239 N N . LEU A 1 283 ? 47.589 4.955 -20.579 1.00 49.97 283 LEU A N 1
ATOM 2240 C CA . LEU A 1 283 ? 46.891 4.043 -19.640 1.00 49.97 283 LEU A CA 1
ATOM 2241 C C . LEU A 1 283 ? 47.598 2.664 -19.589 1.00 49.97 283 LEU A C 1
ATOM 2243 O O . LEU A 1 283 ? 48.291 2.319 -20.545 1.00 49.97 283 LEU A O 1
ATOM 2247 N N . PRO A 1 284 ? 47.476 1.899 -18.485 1.00 52.75 284 PRO A N 1
ATOM 2248 C CA . PRO A 1 284 ? 48.126 0.600 -18.324 1.00 52.75 284 PRO A CA 1
ATOM 2249 C C . PRO A 1 284 ? 47.260 -0.561 -18.834 1.00 52.75 284 PRO A C 1
ATOM 2251 O O . PRO A 1 284 ? 46.031 -0.493 -18.820 1.00 52.75 284 PRO A O 1
ATOM 2254 N N . SER A 1 285 ? 47.909 -1.667 -19.193 1.00 45.16 285 SER A N 1
ATOM 2255 C CA . SER A 1 285 ? 47.269 -2.966 -19.405 1.00 45.16 285 SER A CA 1
ATOM 2256 C C . SER A 1 285 ? 47.190 -3.746 -18.088 1.00 45.16 285 SER A C 1
ATOM 2258 O O . SER A 1 285 ? 48.210 -4.235 -17.602 1.00 45.16 285 SER A O 1
ATOM 2260 N N . PHE A 1 286 ? 45.988 -3.900 -17.534 1.00 47.66 286 PHE A N 1
ATOM 2261 C CA . PHE A 1 286 ? 45.702 -5.011 -16.622 1.00 47.66 286 PHE A CA 1
ATOM 2262 C C . PHE A 1 286 ? 45.417 -6.267 -17.452 1.00 47.66 286 PHE A C 1
ATOM 2264 O O . PHE A 1 286 ? 44.713 -6.186 -18.458 1.00 47.66 286 PHE A O 1
ATOM 2271 N N . GLN A 1 287 ? 45.936 -7.412 -17.015 1.00 55.56 287 GLN A N 1
ATOM 2272 C CA . GLN A 1 287 ? 45.458 -8.725 -17.446 1.00 55.56 287 GLN A CA 1
ATOM 2273 C C . GLN A 1 287 ? 44.735 -9.401 -16.277 1.00 55.56 287 GLN A C 1
ATOM 2275 O O . GLN A 1 287 ? 45.140 -9.252 -15.122 1.00 55.56 287 GLN A O 1
ATOM 2280 N N . LEU A 1 288 ? 43.664 -10.107 -16.630 1.00 46.81 288 LEU A N 1
ATOM 2281 C CA . LEU A 1 288 ? 43.031 -11.189 -15.879 1.00 46.81 288 LEU A CA 1
ATOM 2282 C C . LEU A 1 288 ? 43.459 -12.507 -16.540 1.00 46.81 288 LEU A C 1
ATOM 2284 O O . LEU A 1 288 ? 43.634 -12.474 -17.782 1.00 46.81 288 LEU A O 1
#

InterPro domains:
  IPR009768 Microtubule-associated protein 70 [PF07058] (1-287)
  IPR009768 Microtubule-associated protein 70 [PTHR31246] (1-287)

Foldseek 3Di:
DVVVVVVVVVVVVVVVVVPPPPDPPPCVVVVVVVVVVVVVVVVVVVVVVVVVVVVVVVVVVVVVVVVVVVVVVVVVVVVVVVVVVVVVVVVVVVVVVVVVVVVVVVVVVVVVVVVVVVVVVVVVVVVVVVVVVVVVVVVVVVVVVVVVVVVVVVVVVVVVVVVVVVVVVVVVVVVVQQVQADPVSHRDPPVVVVVVVVVVVVVVVVVVVVVVVVVVVVVVVVVVVVVVVVVVVVVVCVVVVPDDDDDDDDDDYDDDDDDDDDDDDDDDDDDDDDDDDDDDDDDDDDDD

Sequence (288 aa):
MAAQFAAEATLRRVHAAQKDDDMPPIEAILAPLEAELKLARQEIAKLQDDNKALDRLTKSKEAALLEAEKTVQIALVKASMVDDLQNKNQELMKQIEICQEENKILDRMHRLKVAEVEKLTQTVRELEEAVLAGGAAANAVRDYQRKVQEMNEERKTLDRELARAKVTANRVAVVVANEWKDSNDKVMPVKQWLEERRFLQGEMQQLRDKLAIVERTAKSEAQLKEKYQLRLKVLEESLRGNSNGGNRSTPEGRSVSNSRRQSLGGADNFSKPTSNGFLHRRLPSFQL